Protein 6P1E (pdb70)

B-factor: mean 26.82, std 17.95, range [3.76, 135.45]

Structure (mmCIF, N/CA/C/O backbone):
data_6P1E
#
_entry.id   6P1E
#
_cell.length_a   55.407
_cell.length_b   60.486
_cell.length_c   76.836
_cell.angle_alpha   90.000
_cell.angle_beta   90.000
_cell.angle_gamma   90.000
#
_symmetry.space_group_name_H-M   'P 21 21 21'
#
loop_
_entity.id
_entity.type
_entity.pdbx_description
1 polymer PmoF1
2 non-polymer 'THIOCYANATE ION'
3 non-polymer 'COPPER (II) ION'
4 water water
#
loop_
_atom_site.group_PDB
_atom_site.id
_atom_site.type_symbol
_atom_site.label_atom_id
_atom_site.label_alt_id
_atom_site.label_comp_id
_atom_site.label_asym_id
_atom_site.label_entity_id
_atom_site.label_seq_id
_atom_site.pdbx_PDB_ins_code
_atom_site.Cartn_x
_atom_site.Cartn_y
_atom_site.Cartn_z
_atom_site.occupancy
_atom_site.B_iso_or_equiv
_atom_site.auth_seq_id
_atom_site.auth_comp_id
_atom_site.auth_asym_id
_atom_site.auth_atom_id
_atom_site.pdbx_PDB_model_num
ATOM 1 N N . MET A 1 2 ? 44.939 -5.489 14.580 1.00 19.80 32 MET A N 1
ATOM 2 C CA . MET A 1 2 ? 45.513 -4.313 15.230 1.00 18.03 32 MET A CA 1
ATOM 3 C C . MET A 1 2 ? 47.013 -4.500 15.432 1.00 13.29 32 MET A C 1
ATOM 4 O O . MET A 1 2 ? 47.462 -5.574 15.836 1.00 16.66 32 MET A O 1
ATOM 9 N N . HIS A 1 3 ? 47.779 -3.438 15.204 1.00 9.85 33 HIS A N 1
ATOM 10 C CA . HIS A 1 3 ? 49.224 -3.499 15.365 1.00 8.83 33 HIS A CA 1
ATOM 11 C C . HIS A 1 3 ? 49.615 -3.064 16.767 1.00 8.22 33 HIS A C 1
ATOM 12 O O . HIS A 1 3 ? 49.234 -1.982 17.231 1.00 8.97 33 HIS A O 1
ATOM 19 N N . GLU A 1 4 ? 50.407 -3.904 17.423 1.00 7.92 34 GLU A N 1
ATOM 20 C CA . GLU A 1 4 ? 50.965 -3.586 18.726 1.00 7.53 34 GLU A CA 1
ATOM 21 C C . GLU A 1 4 ? 52.451 -3.876 18.702 1.00 7.69 34 GLU A C 1
ATOM 22 O O . GLU A 1 4 ? 52.881 -4.906 18.172 1.00 9.00 34 GLU A O 1
ATOM 28 N N . TYR A 1 5 ? 53.219 -2.986 19.320 1.00 6.83 35 TYR A N 1
ATOM 29 C CA . TYR A 1 5 ? 54.671 -3.066 19.297 1.00 7.22 35 TYR A CA 1
ATOM 30 C C . TYR A 1 5 ? 55.239 -2.989 20.697 1.00 7.73 35 TYR A C 1
ATOM 31 O O . TYR A 1 5 ? 54.864 -2.114 21.473 1.00 9.98 35 TYR A O 1
ATOM 40 N N . ASP A 1 6 ? 56.127 -3.922 21.018 1.00 9.10 36 ASP A N 1
ATOM 41 C CA . ASP A 1 6 ? 56.824 -3.925 22.294 1.00 9.96 36 ASP A CA 1
ATOM 42 C C . ASP A 1 6 ? 58.277 -3.523 22.111 1.00 10.36 36 ASP A C 1
ATOM 43 O O . ASP A 1 6 ? 58.971 -4.061 21.249 1.00 12.23 36 ASP A O 1
ATOM 48 N N . VAL A 1 7 ? 58.744 -2.602 22.944 1.00 11.65 37 VAL A N 1
ATOM 49 C CA . VAL A 1 7 ? 60.167 -2.299 23.019 1.00 16.05 37 VAL A CA 1
ATOM 50 C C . VAL A 1 7 ? 60.484 -1.977 24.468 1.00 22.64 37 VAL A C 1
ATOM 51 O O . VAL A 1 7 ? 59.832 -1.132 25.081 1.00 14.21 37 VAL A O 1
ATOM 55 N N . GLY A 1 8 ? 61.463 -2.681 25.026 1.00 28.48 38 GLY A N 1
ATOM 56 C CA . GLY A 1 8 ? 61.700 -2.625 26.453 1.00 44.12 38 GLY A CA 1
ATOM 57 C C . GLY A 1 8 ? 60.403 -2.968 27.157 1.00 17.45 38 GLY A C 1
ATOM 58 O O . GLY A 1 8 ? 59.760 -3.969 26.828 1.00 18.83 38 GLY A O 1
ATOM 59 N N . LYS A 1 9 ? 60.012 -2.129 28.110 1.00 15.49 39 LYS A N 1
ATOM 60 C CA . LYS A 1 9 ? 58.755 -2.309 28.824 1.00 18.71 39 LYS A CA 1
ATOM 61 C C . LYS A 1 9 ? 57.678 -1.371 28.280 1.00 13.81 39 LYS A C 1
ATOM 62 O O . LYS A 1 9 ? 56.634 -1.191 28.905 1.00 14.29 39 LYS A O 1
ATOM 68 N N . LEU A 1 10 ? 57.929 -0.789 27.109 1.00 12.03 40 LEU A N 1
ATOM 69 C CA . LEU A 1 10 ? 56.934 0.053 26.455 1.00 10.38 40 LEU A CA 1
ATOM 70 C C . LEU A 1 10 ? 56.093 -0.747 25.478 1.00 9.40 40 LEU A C 1
ATOM 71 O O . LEU A 1 10 ? 56.573 -1.700 24.863 1.00 9.60 40 LEU A O 1
ATOM 76 N N . LYS A 1 11 ? 54.836 -0.343 25.334 1.00 9.06 41 LYS A N 1
ATOM 77 C CA . LYS A 1 11 ? 53.962 -0.909 24.319 1.00 7.98 41 LYS A CA 1
ATOM 78 C C . LYS A 1 11 ? 53.312 0.224 23.529 1.00 8.25 41 LYS A C 1
ATOM 79 O O . LYS A 1 11 ? 52.729 1.134 24.108 1.00 9.31 41 LYS A O 1
ATOM 85 N N . VAL A 1 12 ? 53.453 0.170 22.209 1.00 5.65 42 VAL A N 1
ATOM 86 C CA . VAL A 1 12 ? 52.814 1.114 21.301 1.00 4.70 42 VAL A CA 1
ATOM 87 C C . VAL A 1 12 ? 51.666 0.420 20.598 1.00 6.13 42 VAL A C 1
ATOM 88 O O . VAL A 1 12 ? 51.856 -0.594 19.931 1.00 6.05 42 VAL A O 1
ATOM 92 N N . GLU A 1 13 ? 50.465 0.937 20.813 1.00 5.87 43 GLU A N 1
ATOM 93 C CA . GLU A 1 13 ? 49.257 0.305 20.321 1.00 6.33 43 GLU A CA 1
ATOM 94 C C . GLU A 1 13 ? 48.521 1.157 19.298 1.00 4.85 43 GLU A C 1
ATOM 95 O O . GLU A 1 13 ? 48.366 2.361 19.474 1.00 4.63 43 GLU A O 1
ATOM 101 N N . HIS A 1 14 ? 48.093 0.503 18.223 1.00 5.04 44 HIS A N 1
ATOM 102 C CA . HIS A 1 14 ? 47.270 1.113 17.187 1.00 5.04 44 HIS A CA 1
ATOM 103 C C . HIS A 1 14 ? 47.737 2.501 16.757 1.00 4.98 44 HIS A C 1
ATOM 104 O O . HIS A 1 14 ? 46.963 3.461 16.790 1.00 6.38 44 HIS A O 1
ATOM 111 N N . PRO A 1 15 ? 49.007 2.615 16.351 1.00 4.50 45 PRO A N 1
ATOM 112 C CA . PRO A 1 15 ? 49.455 3.885 15.774 1.00 3.76 45 PRO A CA 1
ATOM 113 C C . PRO A 1 15 ? 48.651 4.215 14.527 1.00 6.06 45 PRO A C 1
ATOM 114 O O . PRO A 1 15 ? 48.384 3.332 13.709 1.00 7.30 45 PRO A O 1
ATOM 118 N N . TRP A 1 16 ? 48.248 5.471 14.400 1.00 5.68 46 TRP A N 1
ATOM 119 C CA . TRP A 1 16 ? 47.449 5.883 13.262 1.00 6.27 46 TRP A CA 1
ATOM 120 C C . TRP A 1 16 ? 47.641 7.354 12.967 1.00 6.32 46 TRP A C 1
ATOM 121 O O . TRP A 1 16 ? 48.207 8.094 13.765 1.00 7.81 46 TRP A O 1
ATOM 132 N N . LEU A 1 17 ? 47.177 7.771 11.798 1.00 7.46 47 LEU A N 1
ATOM 133 C CA . LEU A 1 17 ? 47.246 9.175 11.439 1.00 8.85 47 LEU A CA 1
ATOM 134 C C . LEU A 1 17 ? 46.025 9.601 10.659 1.00 10.25 47 LEU A C 1
ATOM 135 O O . LEU A 1 17 ? 45.381 8.794 9.992 1.00 10.79 47 LEU A O 1
ATOM 140 N N . ARG A 1 18 ? 45.720 10.887 10.748 1.00 13.84 48 ARG A N 1
ATOM 141 C CA . ARG A 1 18 ? 44.664 11.468 9.950 1.00 14.24 48 ARG A CA 1
ATOM 142 C C . ARG A 1 18 ? 45.330 12.066 8.731 1.00 15.31 48 ARG A C 1
ATOM 143 O O . ARG A 1 18 ? 46.181 12.950 8.853 1.00 16.55 48 ARG A O 1
ATOM 151 N N . ALA A 1 19 ? 44.952 11.564 7.559 1.00 39.11 49 ALA A N 1
ATOM 152 C CA . ALA A 1 19 ? 45.605 11.942 6.316 1.00 41.41 49 ALA A CA 1
ATOM 153 C C . ALA A 1 19 ? 45.478 13.439 6.077 1.00 43.59 49 ALA A C 1
ATOM 154 O O . ALA A 1 19 ? 44.559 14.077 6.595 1.00 44.17 49 ALA A O 1
ATOM 156 N N . PRO A 1 20 ? 46.409 14.008 5.295 1.00 45.29 50 PRO A N 1
ATOM 157 C CA . PRO A 1 20 ? 46.340 15.444 5.017 1.00 47.80 50 PRO A CA 1
ATOM 158 C 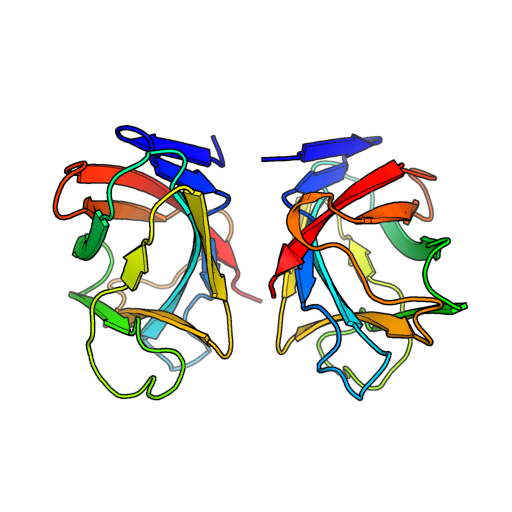C . PRO A 1 20 ? 45.027 15.858 4.379 1.00 57.43 50 PRO A C 1
ATOM 159 O O . PRO A 1 20 ? 44.539 15.186 3.470 1.00 51.43 50 PRO A O 1
ATOM 163 N N . ALA A 1 21 ? 44.460 16.959 4.855 1.00 56.70 51 ALA A N 1
ATOM 164 C CA . ALA A 1 21 ? 43.297 17.533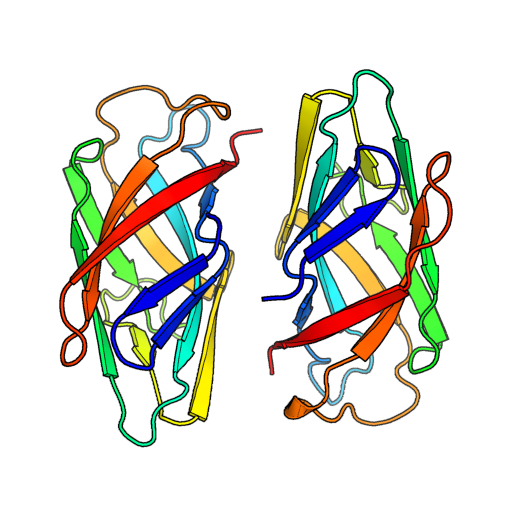 4.209 1.00 56.85 51 ALA A CA 1
ATOM 165 C C . ALA A 1 21 ? 43.763 18.145 2.899 1.00 58.48 51 ALA A C 1
ATOM 166 O O . ALA A 1 21 ? 43.913 19.363 2.795 1.00 81.12 51 ALA A O 1
ATOM 168 N N . ASP A 1 22 ? 43.997 17.291 1.905 1.00 71.24 52 ASP A N 1
ATOM 169 C CA . ASP A 1 22 ? 44.496 17.741 0.613 1.00 78.09 52 ASP A CA 1
ATOM 170 C C . ASP A 1 22 ? 43.444 18.696 0.068 1.00 65.81 52 ASP A C 1
ATOM 171 O O . ASP A 1 22 ? 42.266 18.337 0.040 1.00 67.72 52 ASP A O 1
ATOM 176 N N . GLY A 1 23 ? 43.818 19.901 -0.368 1.00 68.58 53 GLY A N 1
ATOM 177 C CA . GLY A 1 23 ? 45.171 20.309 -0.731 1.00 68.33 53 GLY A CA 1
ATOM 178 C C . GLY A 1 23 ? 46.308 20.523 0.263 1.00 82.59 53 GLY A C 1
ATOM 179 O O . GLY A 1 23 ? 47.416 20.825 -0.178 1.00 88.94 53 GLY A O 1
ATOM 180 N N . GLU A 1 24 ? 46.089 20.381 1.569 1.00 63.01 54 GLU A N 1
ATOM 181 C CA . GLU A 1 24 ? 47.199 20.558 2.514 1.00 63.95 54 GLU A CA 1
ATOM 182 C C . GLU A 1 24 ? 48.095 19.324 2.544 1.00 57.86 54 GLU A C 1
ATOM 183 O O . GLU A 1 24 ? 47.658 18.225 2.217 1.00 56.53 54 GLU A O 1
ATOM 189 N N . LYS A 1 25 ? 49.346 19.518 2.958 1.00 57.33 55 LYS A N 1
ATOM 190 C CA . LYS A 1 25 ? 50.351 18.460 2.911 1.00 55.47 55 LYS A CA 1
ATOM 191 C C . LYS A 1 25 ? 50.811 18.000 4.289 1.00 52.91 55 LYS A C 1
ATOM 192 O O . LYS A 1 25 ? 51.799 17.275 4.401 1.00 52.08 55 LYS A O 1
ATOM 198 N N . ASN A 1 26 ? 50.102 18.423 5.329 1.00 52.24 56 ASN A N 1
ATOM 199 C CA . ASN A 1 26 ? 50.455 18.047 6.691 1.00 50.27 56 ASN A CA 1
ATOM 200 C C . ASN A 1 26 ? 49.483 17.012 7.234 1.00 47.41 56 ASN A C 1
ATOM 201 O O . ASN A 1 26 ? 48.285 17.070 6.965 1.00 47.62 56 ASN A O 1
ATOM 206 N N . ALA A 1 27 ? 50.009 16.065 8.002 1.00 15.61 57 ALA A N 1
ATOM 207 C CA . ALA A 1 27 ? 49.183 15.063 8.661 1.00 17.70 57 ALA A CA 1
ATOM 208 C C . ALA A 1 27 ? 49.442 15.087 10.162 1.00 14.12 57 ALA A C 1
ATOM 209 O O . ALA A 1 27 ? 50.406 15.700 10.627 1.00 16.41 57 ALA A O 1
ATOM 211 N N . SER A 1 28 ? 48.568 14.425 10.912 1.00 11.28 58 SER A N 1
ATOM 212 C CA . SER A 1 28 ? 48.701 14.325 12.359 1.00 9.76 58 SER A CA 1
ATOM 213 C C . SER A 1 28 ? 48.773 12.862 12.746 1.00 9.92 58 SER A C 1
ATOM 214 O O . SER A 1 28 ? 47.951 12.067 12.307 1.00 10.41 58 SER A O 1
ATOM 217 N N . PHE A 1 29 ? 49.763 12.528 13.570 1.00 7.89 59 PHE A N 1
ATOM 218 C CA . PHE A 1 29 ? 50.010 11.154 13.987 1.00 7.20 59 PHE A CA 1
ATOM 219 C C . PHE A 1 29 ? 49.607 10.954 15.443 1.00 6.41 59 PHE A C 1
ATOM 220 O O . PHE A 1 29 ? 49.869 11.799 16.307 1.00 7.30 59 PHE A O 1
ATOM 228 N N . TYR A 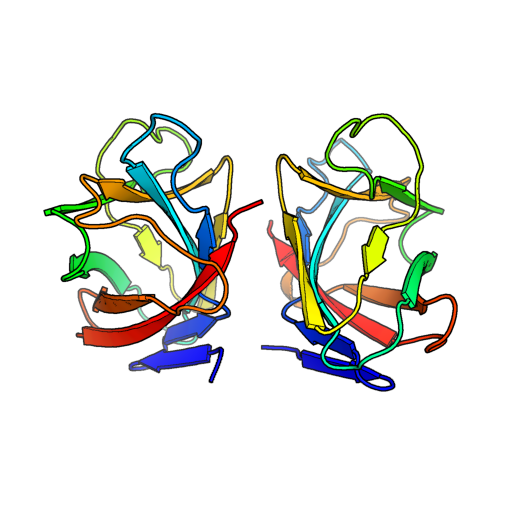1 30 ? 48.975 9.810 15.687 1.00 6.28 60 TYR A N 1
ATOM 229 C CA . TYR A 1 30 ? 48.348 9.474 16.956 1.00 5.91 60 TYR A CA 1
ATOM 230 C C . TYR A 1 30 ? 48.700 8.042 17.342 1.00 6.60 60 TYR A C 1
ATOM 231 O O . TYR A 1 30 ? 49.046 7.231 16.485 1.00 5.90 60 TYR A O 1
ATOM 240 N N . ALA A 1 31 ? 48.621 7.736 18.633 1.00 5.21 61 ALA A N 1
ATOM 241 C CA . ALA A 1 31 ? 48.950 6.404 19.130 1.00 5.09 61 ALA A CA 1
ATOM 242 C C . ALA A 1 31 ? 48.594 6.296 20.602 1.00 5.10 61 ALA A C 1
ATOM 243 O O . ALA A 1 31 ? 48.297 7.296 21.251 1.00 7.42 61 ALA A O 1
ATOM 245 N N . PHE A 1 32 ? 48.595 5.071 21.108 1.00 5.17 62 PHE A N 1
ATOM 246 C CA . PHE A 1 32 ? 48.466 4.818 22.531 1.00 5.89 62 PHE A CA 1
ATOM 247 C C . PHE A 1 32 ? 49.766 4.196 23.009 1.00 8.23 62 PHE A C 1
ATOM 248 O O . PHE A 1 32 ? 50.182 3.155 22.497 1.00 7.43 62 PHE A O 1
ATOM 256 N N . ILE A 1 33 ? 50.423 4.851 23.961 1.00 6.14 63 ILE A N 1
ATOM 257 C CA . ILE A 1 33 ? 51.717 4.388 24.441 1.00 8.01 63 ILE A CA 1
ATOM 258 C C . ILE A 1 33 ? 51.655 4.033 25.919 1.00 9.33 63 ILE A C 1
ATOM 259 O O . ILE A 1 33 ? 51.325 4.868 26.763 1.00 10.16 63 ILE A O 1
ATOM 264 N N . HIS A 1 34 ? 51.951 2.776 26.213 1.00 6.55 64 HIS A N 1
ATOM 265 C CA . HIS A 1 34 ? 51.954 2.276 27.572 1.00 7.52 64 HIS A CA 1
ATOM 266 C C . HIS A 1 34 ? 53.377 2.074 28.063 1.00 9.84 64 HIS A C 1
ATOM 267 O O . HIS A 1 34 ? 54.160 1.389 27.415 1.00 12.13 64 HIS A O 1
ATOM 274 N N . ASN A 1 35 ? 53.714 2.684 29.195 1.00 7.69 65 ASN A N 1
ATOM 275 C CA . ASN A 1 35 ? 54.968 2.374 29.872 1.00 8.18 65 ASN A CA 1
ATOM 276 C C . ASN A 1 35 ? 54.669 1.467 31.056 1.00 9.32 65 ASN A C 1
ATOM 277 O O . ASN A 1 35 ? 54.228 1.924 32.110 1.00 9.87 65 ASN A O 1
ATOM 282 N N . ASN A 1 36 ? 54.906 0.175 30.864 1.00 9.90 66 ASN A N 1
ATOM 283 C CA . ASN A 1 36 ? 54.613 -0.830 31.877 1.00 12.36 66 ASN A CA 1
ATOM 284 C C . ASN A 1 36 ? 55.824 -1.156 32.754 1.00 13.28 66 ASN A C 1
ATOM 285 O O . ASN A 1 36 ? 55.794 -2.106 33.536 1.00 19.49 66 ASN A O 1
ATOM 290 N N . GLY A 1 37 ? 56.885 -0.362 32.613 1.00 12.28 67 GLY A N 1
ATOM 291 C CA . GLY A 1 37 ? 58.098 -0.529 33.398 1.00 13.68 67 GLY A CA 1
ATOM 292 C C . GLY A 1 37 ? 58.173 0.450 34.558 1.00 14.28 67 GLY A C 1
ATOM 293 O O . GLY A 1 37 ? 57.318 1.327 34.698 1.00 14.86 67 GLY A O 1
ATOM 294 N N . ASP A 1 38 ? 59.204 0.308 35.387 1.00 15.86 68 ASP A N 1
ATOM 295 C CA . ASP A 1 38 ? 59.375 1.166 36.559 1.00 16.89 68 ASP A CA 1
ATOM 296 C C . ASP A 1 38 ? 60.366 2.305 36.308 1.00 16.85 68 ASP A C 1
ATOM 297 O O . ASP A 1 38 ? 60.748 3.015 37.238 1.00 19.07 68 ASP A O 1
ATOM 302 N N . THR A 1 39 ? 60.764 2.487 35.051 1.00 15.70 69 THR A N 1
ATOM 303 C CA . THR A 1 39 ? 61.653 3.583 34.674 1.00 15.73 69 THR A CA 1
ATOM 304 C C . THR A 1 39 ? 60.992 4.462 33.620 1.00 13.88 69 THR A C 1
ATOM 305 O O . THR A 1 39 ? 60.251 3.961 32.777 1.00 12.62 69 THR A O 1
ATOM 309 N N . PRO A 1 40 ? 61.257 5.778 33.662 1.00 13.96 70 PRO A N 1
ATOM 310 C CA . PRO A 1 40 ? 60.651 6.671 32.669 1.00 12.46 70 PRO A CA 1
ATOM 311 C C . PRO A 1 40 ? 61.312 6.565 31.302 1.00 11.89 70 PRO A C 1
ATOM 312 O O . PRO A 1 40 ? 62.446 6.099 31.193 1.00 13.41 70 PRO A O 1
ATOM 316 N N . ASP A 1 41 ? 60.598 6.999 30.273 1.00 10.97 71 ASP A N 1
ATOM 317 C CA . ASP A 1 41 ? 61.168 7.127 28.938 1.00 13.29 71 ASP A CA 1
ATOM 318 C C . ASP A 1 41 ? 60.531 8.344 28.280 1.00 10.72 71 ASP A C 1
ATOM 319 O O . ASP A 1 41 ? 59.694 9.017 28.889 1.00 9.03 71 ASP A O 1
ATOM 324 N N . LYS A 1 42 ? 60.937 8.631 27.049 1.00 10.80 72 LYS A N 1
ATOM 325 C CA . LYS A 1 42 ? 60.390 9.757 26.295 1.00 9.57 72 LYS A CA 1
ATOM 326 C C . LYS A 1 42 ? 60.363 9.425 24.817 1.00 9.23 72 LYS A C 1
ATOM 327 O O . LYS A 1 42 ? 61.314 8.847 24.306 1.00 10.09 72 LYS A O 1
ATOM 333 N N . LEU A 1 43 ? 59.295 9.811 24.127 1.00 7.00 73 LEU A N 1
ATOM 334 C CA . LEU A 1 43 ? 59.312 9.823 22.668 1.00 7.05 73 LEU A CA 1
ATOM 335 C C . LEU A 1 43 ? 59.953 11.133 22.235 1.00 7.57 73 LEU A C 1
ATOM 336 O O . LEU A 1 43 ? 59.380 12.200 22.445 1.00 8.71 73 LEU A O 1
ATOM 341 N N . VAL A 1 44 ? 61.139 11.053 21.636 1.00 8.56 74 VAL A N 1
ATOM 342 C CA . VAL A 1 44 ? 61.922 12.253 21.338 1.00 9.66 74 VAL A CA 1
ATOM 343 C C . VAL A 1 44 ? 61.970 12.603 19.854 1.00 11.32 74 VAL A C 1
ATOM 344 O O . VAL A 1 44 ? 62.202 13.761 19.497 1.00 11.44 74 VAL A O 1
ATOM 348 N N . ALA A 1 45 ? 61.754 11.618 18.988 1.00 9.67 75 ALA A N 1
ATOM 349 C CA . ALA A 1 45 ? 61.782 11.866 17.556 1.00 10.23 75 ALA A CA 1
ATOM 350 C C . ALA A 1 45 ? 60.955 10.844 16.795 1.00 9.54 75 ALA A C 1
ATOM 351 O O . ALA A 1 45 ? 60.698 9.735 17.276 1.00 9.42 75 ALA A O 1
ATOM 353 N N . VAL A 1 46 ? 60.529 11.251 15.607 1.00 9.89 76 VAL A N 1
ATOM 354 C CA . VAL A 1 46 ? 59.821 10.383 14.685 1.00 9.65 76 VAL A CA 1
ATOM 355 C C . VAL A 1 46 ? 60.427 10.588 13.303 1.00 11.82 76 VAL A C 1
ATOM 356 O O . VAL A 1 46 ? 60.633 11.721 12.865 1.00 11.87 76 VAL A O 1
ATOM 360 N N . LYS A 1 47 ? 60.746 9.485 12.637 1.00 11.93 77 LYS A N 1
ATOM 361 C CA . LYS A 1 47 ? 61.292 9.526 11.287 1.00 13.67 77 LYS A CA 1
ATOM 362 C C . LYS A 1 47 ? 60.295 8.896 10.326 1.00 13.71 77 LYS A C 1
ATOM 363 O O . LYS A 1 47 ? 59.723 7.843 10.605 1.00 17.12 77 LYS A O 1
ATOM 369 N N . VAL A 1 48 ? 60.075 9.569 9.204 1.00 14.71 78 VAL A N 1
ATOM 370 C CA . VAL A 1 48 ? 59.109 9.130 8.210 1.00 15.70 78 VAL A CA 1
ATOM 371 C C . VAL A 1 48 ? 59.644 9.503 6.839 1.00 18.31 78 VAL A C 1
ATOM 372 O O . VAL A 1 48 ? 59.947 10.666 6.582 1.00 18.90 78 VAL A O 1
ATOM 376 N N . GLU A 1 49 ? 59.759 8.521 5.955 1.00 18.70 79 GLU A N 1
ATOM 377 C CA . GLU A 1 49 ? 60.365 8.766 4.652 1.00 21.17 79 GLU A CA 1
ATOM 378 C C . GLU A 1 49 ? 59.429 9.522 3.711 1.00 21.80 79 GLU A C 1
ATOM 379 O O . GLU A 1 49 ? 59.897 10.291 2.874 1.00 23.50 79 GLU A O 1
ATOM 385 N N . LYS A 1 50 ? 58.120 9.323 3.843 1.00 20.51 80 LYS A N 1
ATOM 386 C CA . LYS A 1 50 ? 57.171 9.941 2.913 1.00 21.37 80 LYS A CA 1
ATOM 387 C C . LYS A 1 50 ? 56.826 11.387 3.274 1.00 20.60 80 LYS A C 1
ATOM 388 O O . LYS A 1 50 ? 56.107 12.053 2.528 1.00 21.53 80 LYS A O 1
ATOM 394 N N . PHE A 1 51 ? 57.331 11.867 4.408 1.00 19.17 81 PHE A N 1
ATOM 395 C CA . PHE A 1 51 ? 57.148 13.264 4.801 1.00 20.39 81 PHE A CA 1
ATOM 396 C C . PHE A 1 51 ? 58.499 13.949 4.962 1.00 19.61 81 PHE A C 1
ATOM 397 O O . PHE A 1 51 ? 59.513 13.292 5.191 1.00 23.87 81 PHE A O 1
ATOM 405 N N . GLY A 1 52 ? 58.504 15.273 4.841 1.00 20.29 82 GLY A N 1
ATOM 406 C CA . GLY A 1 52 ? 59.725 16.046 4.980 1.00 21.41 82 GLY A CA 1
ATOM 407 C C . GLY A 1 52 ? 60.288 15.993 6.387 1.00 21.83 82 GLY A C 1
ATOM 408 O O . GLY A 1 52 ? 61.492 15.817 6.579 1.00 23.87 82 GLY A O 1
ATOM 409 N N . SER A 1 53 ? 59.416 16.147 7.377 1.00 18.01 83 SER A N 1
ATOM 410 C CA . SER A 1 53 ? 59.837 16.094 8.772 1.00 18.14 83 SER A CA 1
ATOM 411 C C . SER A 1 53 ? 58.675 15.761 9.696 1.00 18.43 83 SER A C 1
ATOM 412 O O . SER A 1 53 ? 57.514 15.776 9.287 1.00 14.98 83 SER A O 1
ATOM 415 N N . ALA A 1 54 ? 59.010 15.446 10.944 1.00 14.98 84 ALA A N 1
ATOM 416 C CA . ALA A 1 54 ? 58.019 15.176 11.976 1.00 12.62 84 ALA A CA 1
ATOM 417 C C . ALA A 1 54 ? 58.347 16.001 13.213 1.00 11.50 84 ALA A C 1
ATOM 418 O O . ALA A 1 54 ? 59.503 16.067 13.637 1.00 14.33 84 ALA A O 1
ATOM 420 N N . VAL A 1 55 ? 57.328 16.663 13.753 1.00 12.91 85 VAL A N 1
ATOM 421 C CA . VAL A 1 55 ? 57.483 17.527 14.919 1.00 10.93 85 VAL A CA 1
ATOM 422 C C . VAL A 1 55 ? 56.588 17.025 16.046 1.00 10.59 85 VAL A C 1
ATOM 423 O O . VAL A 1 55 ? 55.376 16.903 15.876 1.00 10.18 85 VAL A O 1
ATOM 427 N N . ILE A 1 56 ? 57.188 16.712 17.189 1.00 9.20 86 ILE A N 1
ATOM 428 C CA . ILE A 1 56 ? 56.416 16.213 18.317 1.00 8.18 86 ILE A CA 1
ATOM 429 C C . ILE A 1 56 ? 55.855 17.358 19.159 1.00 8.62 86 ILE A C 1
ATOM 430 O O . ILE A 1 56 ? 56.578 18.263 19.559 1.00 9.58 86 ILE A O 1
ATOM 435 N N . HIS A 1 57 ? 54.564 17.265 19.460 1.00 8.15 87 HIS A N 1
ATOM 436 C CA . HIS A 1 57 ? 53.879 18.211 20.328 1.00 8.74 87 HIS A CA 1
ATOM 437 C C . HIS A 1 57 ? 53.357 17.401 21.500 1.00 9.03 87 HIS A C 1
ATOM 438 O O . HIS A 1 57 ? 52.172 17.057 21.560 1.00 9.53 87 HIS A O 1
ATOM 445 N N . GLY A 1 58 ? 54.250 17.112 22.441 1.00 9.49 88 GLY A N 1
ATOM 446 C CA . GLY A 1 58 ? 53.984 16.112 23.460 1.00 10.19 88 GLY A CA 1
ATOM 447 C C . GLY A 1 58 ? 53.543 16.676 24.792 1.00 12.32 88 GLY A C 1
ATOM 448 O O . GLY A 1 58 ? 53.295 15.918 25.734 1.00 12.90 88 GLY A O 1
ATOM 449 N N . ASP A 1 59 ? 53.409 17.997 24.859 1.00 12.73 89 ASP A N 1
ATOM 450 C CA . ASP A 1 59 ? 52.969 18.672 26.077 1.00 14.93 89 ASP A CA 1
ATOM 451 C C . ASP A 1 59 ? 51.493 19.038 25.957 1.00 14.86 89 ASP A C 1
ATOM 452 O O . ASP A 1 59 ? 51.134 19.989 25.265 1.00 13.65 89 ASP A O 1
ATOM 457 N N . ALA A 1 60 ? 50.641 18.269 26.633 1.00 15.04 90 ALA A N 1
ATOM 458 C CA . ALA A 1 60 ? 49.195 18.449 26.539 1.00 17.18 90 ALA A CA 1
ATOM 459 C C . ALA A 1 60 ? 48.755 19.831 27.014 1.00 17.71 90 ALA A C 1
ATOM 460 O O . ALA A 1 60 ? 47.719 20.332 26.586 1.00 21.63 90 ALA A O 1
ATOM 462 N N . LYS A 1 61 ? 49.538 20.438 27.900 1.00 17.51 91 LYS A N 1
ATOM 463 C CA . LYS A 1 61 ? 49.196 21.745 28.455 1.00 19.67 91 LYS A CA 1
ATOM 464 C C . LYS A 1 61 ? 49.465 22.890 27.473 1.00 16.56 91 LYS A C 1
ATOM 465 O O . LYS A 1 61 ? 48.852 23.955 27.570 1.00 18.62 91 LYS A O 1
ATOM 471 N N . ASN A 1 62 ? 50.400 22.681 26.550 1.00 14.45 92 ASN A N 1
ATOM 472 C CA . ASN A 1 62 ? 50.685 23.666 25.506 1.00 13.57 92 ASN A CA 1
ATOM 473 C C . ASN A 1 62 ? 50.972 22.981 24.175 1.00 12.35 92 ASN A C 1
ATOM 474 O O . ASN A 1 62 ? 52.111 22.612 23.892 1.00 11.59 92 ASN A O 1
ATOM 479 N N . LEU A 1 63 ? 49.939 22.815 23.359 1.00 12.28 93 LEU A N 1
ATOM 480 C CA . LEU A 1 63 ? 50.055 22.017 22.146 1.00 11.35 93 LEU A CA 1
ATOM 481 C C . LEU A 1 63 ? 50.852 22.730 21.051 1.00 10.40 93 LEU A C 1
ATOM 482 O O . LEU A 1 63 ? 51.241 22.110 20.054 1.00 9.63 93 LEU A O 1
ATOM 487 N N . ALA A 1 64 ? 51.095 24.026 21.226 1.00 10.57 94 ALA A N 1
ATOM 488 C CA . ALA A 1 64 ? 51.923 24.772 20.286 1.00 9.83 94 ALA A CA 1
ATOM 489 C C . ALA A 1 64 ? 53.403 24.458 20.491 1.00 9.35 94 ALA A C 1
ATOM 490 O O . ALA A 1 64 ? 54.197 24.511 19.553 1.00 8.66 94 ALA A O 1
ATOM 492 N N . LEU A 1 65 ? 53.767 24.093 21.715 1.00 9.86 95 LEU A N 1
ATOM 493 C CA . LEU A 1 65 ? 55.171 23.877 22.039 1.00 9.64 95 LEU A CA 1
ATOM 494 C C . LEU A 1 65 ? 55.678 22.592 21.405 1.00 8.95 95 LEU A C 1
ATOM 495 O O . LEU 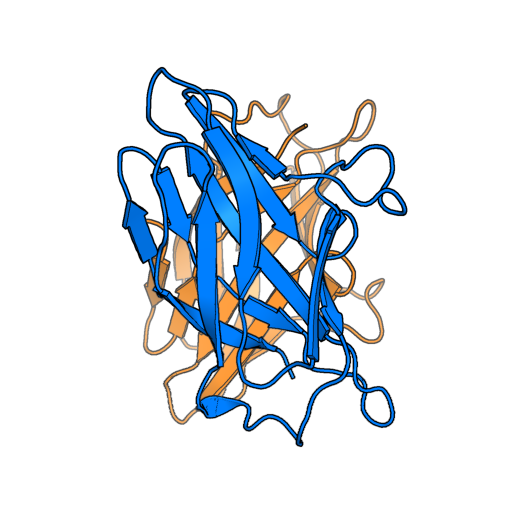A 1 65 ? 55.002 21.569 21.435 1.00 8.99 95 LEU A O 1
ATOM 500 N N . GLU A 1 66 ? 56.869 22.659 20.820 1.00 8.45 96 GLU A N 1
ATOM 501 C CA . GLU A 1 66 ? 57.560 21.458 20.384 1.00 8.09 96 GLU A CA 1
ATOM 502 C C . GLU A 1 66 ? 58.211 20.850 21.617 1.00 8.49 96 GLU A C 1
ATOM 503 O O . GLU A 1 66 ? 59.051 21.477 22.268 1.00 8.90 96 GLU A O 1
ATOM 509 N N . ALA A 1 67 ? 57.813 19.627 21.934 1.00 8.58 97 ALA A N 1
ATOM 510 C CA . ALA A 1 67 ? 58.261 18.966 23.150 1.00 9.20 97 ALA A CA 1
ATOM 511 C C . ALA A 1 67 ? 58.085 17.460 23.033 1.00 9.06 97 ALA A C 1
ATOM 512 O O . ALA A 1 67 ? 57.147 16.994 22.393 1.00 8.78 97 ALA A O 1
ATOM 514 N N . PRO A 1 68 ? 58.990 16.692 23.652 1.00 9.34 98 PRO A N 1
ATOM 515 C CA . PRO A 1 68 ? 58.855 15.232 23.617 1.00 9.32 98 PRO A CA 1
ATOM 516 C C . PRO A 1 68 ? 57.618 14.761 24.372 1.00 9.94 98 PRO A C 1
ATOM 517 O O . PRO A 1 68 ? 57.074 15.517 25.176 1.00 10.57 98 PRO A O 1
ATOM 521 N N . VAL A 1 69 ? 57.172 13.538 24.097 1.00 7.60 99 VAL A N 1
ATOM 522 C CA . VAL A 1 69 ? 56.125 12.914 24.898 1.00 7.21 99 VAL A CA 1
ATOM 523 C C . VAL A 1 69 ? 56.793 12.232 26.081 1.00 7.80 99 VAL A C 1
ATOM 524 O O . VAL A 1 69 ? 57.536 11.268 25.904 1.00 7.67 99 VAL A O 1
ATOM 528 N N . LEU A 1 70 ? 56.532 12.730 27.283 1.00 8.06 100 LEU A N 1
ATOM 529 C CA . LEU A 1 70 ? 57.068 12.110 28.485 1.00 8.48 100 LEU A CA 1
ATOM 530 C C . LEU A 1 70 ? 56.262 10.867 28.809 1.00 8.10 100 LEU A C 1
ATOM 531 O O . LEU A 1 70 ? 55.034 10.877 28.719 1.00 9.12 100 LEU A O 1
ATOM 536 N N . LEU A 1 71 ? 56.964 9.801 29.181 1.00 8.09 101 LEU A N 1
ATOM 537 C CA . LEU A 1 71 ? 56.341 8.512 29.460 1.00 7.96 101 LEU A CA 1
ATOM 538 C C . LEU A 1 71 ? 56.734 8.045 30.857 1.00 8.77 101 LEU A C 1
ATOM 539 O O . LEU A 1 71 ? 57.654 7.246 31.010 1.00 8.88 101 LEU A O 1
ATOM 544 N N . PRO A 1 72 ? 56.043 8.560 31.883 1.00 9.59 102 PRO A N 1
ATOM 545 C CA . PRO A 1 72 ? 56.332 8.153 33.262 1.00 10.64 102 PRO A CA 1
ATOM 546 C C . PRO A 1 72 ? 56.073 6.664 33.484 1.00 10.70 102 PRO A C 1
ATOM 547 O O . PRO A 1 72 ? 55.253 6.073 32.781 1.00 10.22 102 PRO A O 1
ATOM 551 N N . PRO A 1 73 ? 56.762 6.061 34.462 1.00 12.37 103 PRO A N 1
ATOM 552 C CA . PRO A 1 73 ? 56.595 4.626 34.720 1.00 11.80 103 PRO A CA 1
ATOM 553 C C . PRO A 1 73 ? 55.177 4.247 35.147 1.00 12.55 103 PRO A C 1
ATOM 554 O O . PRO A 1 73 ? 54.506 5.017 35.837 1.00 13.44 103 PRO A O 1
ATOM 558 N N . LYS A 1 74 ? 54.744 3.062 34.720 1.00 12.49 104 LYS A N 1
ATOM 559 C CA . LYS A 1 74 ? 53.443 2.498 35.081 1.00 13.53 104 LYS A CA 1
ATOM 560 C C . LYS A 1 74 ? 52.293 3.421 34.707 1.00 15.36 104 LYS A C 1
ATOM 561 O O . LYS A 1 74 ? 51.276 3.483 35.402 1.00 17.32 104 LYS A O 1
ATOM 567 N N . GLN A 1 75 ? 52.449 4.124 33.592 1.00 12.17 105 GLN A N 1
ATOM 568 C CA . GLN A 1 75 ? 51.405 4.998 33.093 1.00 12.14 105 GLN A CA 1
ATOM 569 C C . GLN A 1 75 ? 51.301 4.855 31.592 1.00 11.08 105 GLN A C 1
ATOM 570 O O . GLN A 1 75 ? 52.235 4.399 30.928 1.00 10.60 105 GLN A O 1
ATOM 576 N N . LYS A 1 76 ? 50.158 5.270 31.064 1.00 11.06 106 LYS A N 1
ATOM 577 C CA . LYS A 1 76 ? 49.921 5.277 29.634 1.00 10.08 106 LYS A CA 1
ATOM 578 C C . LYS A 1 76 ? 49.602 6.692 29.182 1.00 10.74 106 LYS A C 1
ATOM 579 O O . LYS A 1 76 ? 49.066 7.497 29.955 1.00 12.03 106 LYS A O 1
ATOM 585 N N . ILE A 1 77 ? 49.950 6.986 27.934 1.00 10.16 107 ILE A N 1
ATOM 586 C CA . ILE A 1 77 ? 49.711 8.290 27.336 1.00 9.49 107 ILE A CA 1
ATOM 587 C C . ILE A 1 77 ? 48.956 8.109 26.031 1.00 9.29 107 ILE A C 1
ATOM 588 O O . ILE A 1 77 ? 49.292 7.240 25.220 1.00 10.80 107 ILE A O 1
ATOM 593 N N . THR A 1 78 ? 47.923 8.921 25.846 1.00 9.15 108 THR A N 1
ATOM 594 C CA . THR A 1 78 ? 47.168 8.938 24.604 1.00 9.24 108 THR A CA 1
ATOM 595 C C . THR A 1 78 ? 47.576 10.117 23.753 1.00 9.25 108 THR A C 1
ATOM 596 O O . THR A 1 78 ? 47.491 11.263 24.195 1.00 15.13 108 THR A O 1
ATOM 600 N N . LEU A 1 79 ? 48.009 9.835 22.531 1.00 7.31 109 LEU A N 1
ATOM 601 C CA . LEU A 1 79 ? 48.126 10.865 21.517 1.00 7.07 109 LEU A CA 1
ATOM 602 C C . LEU A 1 79 ? 46.871 10.751 20.667 1.00 9.50 109 LEU A C 1
ATOM 603 O O . LEU A 1 79 ? 46.636 9.721 20.041 1.00 8.78 109 LEU A O 1
ATOM 608 N N . ALA A 1 80 ? 46.041 11.786 20.697 1.00 8.28 110 ALA A N 1
ATOM 609 C CA . ALA A 1 80 ? 44.755 11.757 20.011 1.00 9.08 110 ALA A CA 1
ATOM 610 C C . ALA A 1 80 ? 44.374 13.161 19.570 1.00 9.55 110 ALA A C 1
ATOM 611 O O . ALA A 1 80 ? 44.924 14.134 20.082 1.00 11.16 110 ALA A O 1
ATOM 613 N N . PRO A 1 81 ? 43.446 13.270 18.604 1.00 10.74 111 PRO A N 1
ATOM 614 C CA . PRO A 1 81 ? 42.990 14.586 18.147 1.00 10.85 111 PRO A CA 1
ATOM 615 C C . PRO A 1 81 ? 42.581 15.483 19.310 1.00 13.19 111 PRO A C 1
ATOM 616 O O . PRO A 1 81 ? 41.861 15.035 20.199 1.00 13.54 111 PRO A O 1
ATOM 620 N N . GLY A 1 82 ? 43.059 16.722 19.309 1.00 14.05 112 GLY A N 1
ATOM 621 C CA . GLY A 1 82 ? 42.729 17.672 20.358 1.00 19.07 112 GLY A CA 1
ATOM 622 C C . GLY A 1 82 ? 43.738 17.690 21.488 1.00 19.60 112 GLY A C 1
ATOM 623 O O . GLY A 1 82 ? 43.712 18.590 22.329 1.00 20.52 112 GLY A O 1
ATOM 624 N N . GLY A 1 83 ? 44.625 16.697 21.509 1.00 14.32 113 GLY A N 1
ATOM 625 C CA . GLY A 1 83 ? 45.637 16.583 22.544 1.00 12.40 113 GLY A CA 1
ATOM 626 C C . GLY A 1 83 ? 47.027 16.449 21.960 1.00 9.71 113 GLY A C 1
ATOM 627 O O . GLY A 1 83 ? 47.269 16.854 20.823 1.00 10.01 113 GLY A O 1
ATOM 628 N N . ALA A 1 84 ? 47.939 15.882 22.744 1.00 9.34 114 ALA A N 1
ATOM 629 C CA . ALA A 1 84 ? 49.306 15.649 22.294 1.00 9.63 114 ALA A CA 1
ATOM 630 C C . ALA A 1 84 ? 49.305 14.808 21.022 1.00 9.61 114 ALA A C 1
ATOM 631 O O . ALA A 1 84 ? 48.455 13.932 20.840 1.00 9.29 114 ALA A O 1
ATOM 633 N N . TYR A 1 85 ? 50.247 15.094 20.131 1.00 7.67 115 TYR A N 1
ATOM 634 C CA . TYR A 1 85 ? 50.300 14.439 18.833 1.00 7.15 115 TYR A CA 1
ATOM 635 C C . TYR A 1 85 ? 51.634 14.731 18.158 1.00 7.90 115 TYR A C 1
ATOM 636 O O . TYR A 1 85 ? 52.426 15.521 18.663 1.00 8.40 115 TYR A O 1
ATOM 645 N N . VAL A 1 86 ? 51.880 14.068 17.034 1.00 7.24 116 VAL A N 1
ATOM 646 C CA . VAL A 1 86 ? 53.046 14.348 16.204 1.00 8.57 116 VAL A CA 1
ATOM 647 C C . VAL A 1 86 ? 52.590 14.930 14.870 1.00 9.40 116 VAL A C 1
ATOM 648 O O . VAL A 1 86 ? 51.766 14.340 14.180 1.00 8.41 116 VAL A O 1
ATOM 652 N N . ALA A 1 87 ? 53.118 16.098 14.522 1.00 8.83 117 ALA A N 1
ATOM 653 C CA . ALA A 1 87 ? 52.823 16.711 13.236 1.00 9.67 117 ALA A CA 1
ATOM 654 C C . ALA A 1 87 ? 53.740 16.142 12.166 1.00 10.43 117 ALA A C 1
ATOM 655 O O . ALA A 1 87 ? 54.955 16.130 12.331 1.00 12.03 117 ALA A O 1
ATOM 657 N N . LEU A 1 88 ? 53.148 15.672 11.071 1.00 11.31 118 LEU A N 1
ATOM 658 C CA . LEU A 1 88 ? 53.905 15.173 9.927 1.00 12.64 118 LEU A CA 1
ATOM 659 C C . LEU A 1 88 ? 53.837 16.223 8.831 1.00 13.70 118 LEU A C 1
ATOM 660 O O . LEU A 1 88 ? 52.765 16.487 8.293 1.00 17.04 118 LEU A O 1
ATOM 665 N N . LEU A 1 89 ? 54.977 16.840 8.532 1.00 14.71 119 LEU A N 1
ATOM 666 C CA . LEU A 1 89 ? 55.024 17.984 7.625 1.00 16.02 119 LEU A CA 1
ATOM 667 C C . LEU A 1 89 ? 55.563 17.666 6.231 1.00 17.92 119 LEU A C 1
ATOM 668 O O . LEU A 1 89 ? 56.462 16.843 6.069 1.00 18.61 119 LEU A O 1
ATOM 673 N N . ASP A 1 90 ? 55.014 18.360 5.238 1.00 34.91 120 ASP A N 1
ATOM 674 C CA . ASP A 1 90 ? 55.517 18.315 3.868 1.00 36.46 120 ASP A CA 1
ATOM 675 C C . ASP A 1 90 ? 55.509 16.911 3.269 1.00 35.93 120 ASP A C 1
ATOM 676 O O . ASP A 1 90 ? 56.562 16.361 2.942 1.00 35.76 120 ASP A O 1
ATOM 681 N N . ALA A 1 91 ? 54.318 16.329 3.156 1.00 35.80 121 ALA A N 1
ATOM 682 C CA . ALA A 1 91 ? 54.131 15.089 2.409 1.00 35.88 121 ALA A CA 1
ATOM 683 C C . ALA A 1 91 ? 54.811 15.191 1.051 1.00 38.00 121 ALA A C 1
ATOM 684 O O . ALA A 1 91 ? 54.654 16.190 0.349 1.00 40.08 121 ALA A O 1
ATOM 686 N N . LYS A 1 92 ? 55.559 14.159 0.677 1.00 37.72 122 LYS A N 1
ATOM 687 C CA . LYS A 1 92 ? 56.260 14.178 -0.597 1.00 39.92 122 LYS A CA 1
ATOM 688 C C . LYS A 1 92 ? 55.332 13.799 -1.741 1.00 42.02 122 LYS A C 1
ATOM 689 O O . LYS A 1 92 ? 55.483 14.298 -2.856 1.00 44.63 122 LYS A O 1
ATOM 695 N N . LYS A 1 93 ? 54.343 12.958 -1.450 1.00 44.02 123 LYS A N 1
ATOM 696 C CA . LYS A 1 93 ? 53.388 12.522 -2.463 1.00 43.98 123 LYS A CA 1
ATOM 697 C C . LYS A 1 93 ? 52.070 12.151 -1.789 1.00 41.96 123 LYS A C 1
ATOM 698 O O . LYS A 1 93 ? 52.005 12.032 -0.564 1.00 39.42 123 LYS A O 1
ATOM 704 N N . HIS A 1 94 ? 51.023 11.974 -2.587 1.00 59.54 124 HIS A N 1
ATOM 705 C CA . HIS A 1 94 ? 49.721 11.579 -2.060 1.00 46.11 124 HIS A CA 1
ATOM 706 C C . HIS A 1 94 ? 49.813 10.206 -1.402 1.00 41.15 124 HIS A C 1
ATOM 707 O O . HIS A 1 94 ? 50.386 9.271 -1.962 1.00 59.07 124 HIS A O 1
ATOM 714 N N . LEU A 1 95 ? 49.244 10.099 -0.206 1.00 38.62 125 LEU A N 1
ATOM 715 C CA . LEU A 1 95 ? 49.267 8.864 0.567 1.00 55.99 125 LEU A CA 1
ATOM 716 C C . LEU A 1 95 ? 48.274 7.856 0.007 1.00 44.95 125 LEU A C 1
ATOM 717 O O . LEU A 1 95 ? 47.177 8.223 -0.416 1.00 54.31 125 LEU A O 1
ATOM 722 N N . GLU A 1 96 ? 48.665 6.584 0.014 1.00 61.28 126 GLU A N 1
ATOM 723 C CA . GLU A 1 96 ? 47.752 5.516 -0.359 1.00 50.08 126 GLU A CA 1
ATOM 724 C C . GLU A 1 96 ? 47.181 4.975 0.943 1.00 45.07 126 GLU A C 1
ATOM 725 O O . GLU A 1 96 ? 47.907 4.444 1.785 1.00 62.84 126 GLU A O 1
ATOM 731 N N . VAL A 1 97 ? 45.869 5.108 1.090 1.00 44.03 127 VAL A N 1
ATOM 732 C CA . VAL A 1 97 ? 45.207 4.874 2.370 1.00 42.92 127 VAL A CA 1
ATOM 733 C C . VAL A 1 97 ? 45.275 3.447 2.913 1.00 42.57 127 VAL A C 1
ATOM 734 O O . VAL A 1 97 ? 45.646 3.238 4.068 1.00 64.58 127 VAL A O 1
ATOM 738 N N . GLY A 1 98 ? 44.926 2.471 2.084 1.00 32.75 128 GLY A N 1
ATOM 739 C CA . GLY A 1 98 ? 44.841 1.095 2.541 1.00 31.55 128 GLY A CA 1
ATOM 740 C C . GLY A 1 98 ? 46.159 0.467 2.951 1.00 30.10 128 GLY A C 1
ATOM 741 O O . GLY A 1 98 ? 46.189 -0.483 3.733 1.00 57.85 128 GLY A O 1
ATOM 742 N N . TRP A 1 99 ? 47.252 1.012 2.434 1.00 30.75 129 TRP A N 1
ATOM 743 C CA . TRP A 1 99 ? 48.582 0.455 2.666 1.00 29.89 129 TRP A CA 1
ATOM 744 C C . TRP A 1 99 ? 49.272 0.822 3.970 1.00 27.57 129 TRP A C 1
ATOM 745 O O . TRP A 1 99 ? 50.212 0.143 4.381 1.00 26.99 129 TRP A O 1
ATOM 756 N N . GLY A 1 100 ? 48.825 1.886 4.620 1.00 26.78 130 GLY A N 1
ATOM 757 C CA . GLY A 1 100 ? 49.432 2.280 5.875 1.00 24.91 130 GLY A CA 1
ATOM 758 C C . GLY A 1 100 ? 50.668 3.109 5.588 1.00 25.36 130 GLY A C 1
ATOM 759 O O . GLY A 1 100 ? 51.032 3.318 4.428 1.00 27.06 130 GLY A O 1
ATOM 760 N N . LEU A 1 101 ? 51.309 3.584 6.650 1.00 12.26 131 LEU A N 1
ATOM 761 C CA . LEU A 1 101 ? 52.500 4.419 6.542 1.00 11.98 131 LEU A CA 1
ATOM 762 C C . LEU A 1 101 ? 53.609 3.915 7.449 1.00 11.79 131 LEU A C 1
ATOM 763 O O . LEU A 1 101 ? 53.430 3.836 8.664 1.00 14.47 131 LEU A O 1
ATOM 768 N N . GLU A 1 102 ? 54.749 3.563 6.864 1.00 13.22 132 GLU A N 1
ATOM 769 C CA . GLU A 1 102 ? 55.883 3.122 7.665 1.00 13.28 132 GLU A CA 1
ATOM 770 C C . GLU A 1 102 ? 56.561 4.315 8.327 1.00 14.59 132 GLU A C 1
ATOM 771 O O . GLU A 1 102 ? 56.830 5.332 7.686 1.00 14.40 132 GLU A O 1
ATOM 777 N N . MET A 1 103 ? 56.827 4.173 9.620 1.00 10.98 133 MET A N 1
ATOM 778 C CA . MET A 1 103 ? 57.452 5.219 10.415 1.00 10.29 133 MET A CA 1
ATOM 779 C C . MET A 1 103 ? 58.410 4.600 11.419 1.00 13.45 133 MET A C 1
ATOM 780 O O . MET A 1 103 ? 58.302 3.416 11.735 1.00 10.44 133 MET A O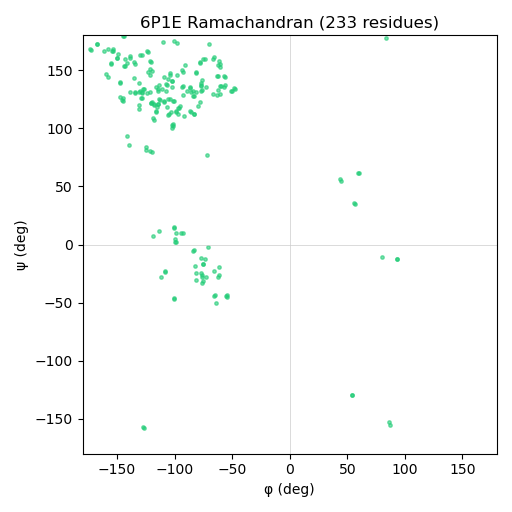 1
ATOM 785 N N . THR A 1 104 ? 59.350 5.399 11.911 1.00 10.72 134 THR A N 1
ATOM 786 C CA . THR A 1 104 ? 60.215 4.969 13.003 1.00 10.78 134 THR A CA 1
ATOM 787 C C . THR A 1 104 ? 60.040 5.889 14.209 1.00 9.58 134 THR A C 1
ATOM 788 O O . THR A 1 104 ? 60.220 7.104 14.106 1.00 10.74 134 THR A O 1
ATOM 792 N N . LEU A 1 105 ? 59.680 5.299 15.345 1.00 8.48 135 LEU A N 1
ATOM 793 C CA . LEU A 1 105 ? 59.586 6.033 16.604 1.00 7.88 135 LEU A CA 1
ATOM 794 C C . LEU A 1 105 ? 60.908 5.923 17.339 1.00 8.87 135 LEU A C 1
ATOM 795 O O . LEU A 1 105 ? 61.492 4.842 17.399 1.00 11.61 135 LEU A O 1
ATOM 800 N N . VAL A 1 106 ? 61.376 7.038 17.890 1.00 9.55 136 VAL A N 1
ATOM 801 C CA . VAL A 1 106 ? 62.647 7.069 18.602 1.00 10.90 136 VAL A CA 1
ATOM 802 C C . VAL A 1 106 ? 62.411 7.415 20.064 1.00 10.55 136 VAL A C 1
ATOM 803 O O . VAL A 1 106 ? 61.986 8.529 20.383 1.00 10.87 136 VAL A O 1
ATOM 807 N N . PHE A 1 107 ? 62.693 6.456 20.942 1.00 10.35 137 PHE A N 1
ATOM 808 C CA . PHE A 1 107 ? 62.566 6.656 22.382 1.00 10.47 137 PHE A CA 1
ATOM 809 C C . PHE A 1 107 ? 63.946 6.880 22.988 1.00 12.93 137 PHE A C 1
ATOM 810 O O . PHE A 1 107 ? 64.917 6.240 22.584 1.00 14.40 137 PHE A O 1
ATOM 818 N N . GLU A 1 108 ? 64.023 7.793 23.953 1.00 14.00 138 GLU A N 1
ATOM 819 C CA . GLU A 1 108 ? 65.294 8.188 24.555 1.00 15.43 138 GLU A CA 1
ATOM 820 C C . GLU A 1 108 ? 66.073 6.991 25.092 1.00 18.72 138 GLU A C 1
ATOM 821 O O . GLU A 1 108 ? 67.277 6.875 24.858 1.00 21.32 138 GLU A O 1
ATOM 827 N N . LYS A 1 109 ? 65.381 6.105 25.802 1.00 14.53 139 LYS A N 1
ATOM 828 C CA . LYS A 1 109 ? 66.020 4.950 26.428 1.00 18.39 139 LYS A CA 1
ATOM 829 C C . LYS A 1 109 ? 65.817 3.667 25.631 1.00 16.39 139 LYS A C 1
ATOM 830 O O . LYS A 1 109 ? 66.765 2.920 25.396 1.00 18.80 139 LYS A O 1
ATOM 836 N N . ALA A 1 110 ? 64.582 3.415 25.210 1.00 14.06 140 ALA A N 1
ATOM 837 C CA . ALA A 1 110 ? 64.242 2.148 24.570 1.00 13.64 140 ALA A CA 1
ATOM 838 C C . ALA A 1 110 ? 64.754 2.069 23.132 1.00 13.87 140 ALA A C 1
ATOM 839 O O . ALA A 1 110 ? 64.817 0.987 22.553 1.00 18.42 140 ALA A O 1
ATOM 841 N N . GLY A 1 111 ? 65.108 3.211 22.551 1.00 14.80 141 GLY A N 1
ATOM 842 C CA . GLY A 1 111 ? 65.653 3.227 21.204 1.00 14.72 141 GLY A CA 1
ATOM 843 C C . GLY A 1 111 ? 64.578 3.277 20.139 1.00 14.32 141 GLY A C 1
ATOM 844 O O . GLY A 1 111 ? 63.476 3.775 20.377 1.00 13.77 141 GLY A O 1
ATOM 845 N N . GLU A 1 112 ? 64.895 2.743 18.963 1.00 14.22 142 GLU A N 1
ATOM 846 C CA . GLU A 1 112 ? 64.021 2.874 17.803 1.00 13.84 142 GLU A CA 1
ATOM 847 C C . GLU A 1 112 ? 63.070 1.697 17.618 1.00 14.45 142 GLU A C 1
ATOM 848 O O . GLU A 1 112 ? 63.416 0.548 17.901 1.00 16.85 142 GLU A O 1
ATOM 854 N N A VAL A 1 113 ? 61.879 2.003 17.113 0.66 11.27 143 VAL A N 1
ATOM 855 N N B VAL A 1 113 ? 61.860 1.995 17.157 0.34 12.72 143 VAL A N 1
ATOM 856 C CA A VAL A 1 113 ? 60.890 0.995 16.757 0.66 10.64 143 VAL A CA 1
ATOM 857 C CA B VAL A 1 113 ? 60.921 0.961 16.746 0.34 17.12 143 VAL A CA 1
ATOM 858 C C A VAL A 1 113 ? 60.260 1.350 15.423 0.66 13.20 143 VAL A C 1
ATOM 859 C C B VAL A 1 113 ? 60.272 1.345 15.427 0.34 13.10 143 VAL A C 1
ATOM 860 O O A VAL A 1 113 ? 59.779 2.468 15.238 0.66 10.28 143 VAL A O 1
ATOM 861 O O B VAL A 1 113 ? 59.824 2.477 15.244 0.34 13.59 143 VAL A O 1
ATOM 868 N N . VAL A 1 114 ? 60.243 0.391 14.506 1.00 12.13 144 VAL A N 1
ATOM 869 C CA . VAL A 1 114 ? 59.608 0.585 13.217 1.00 12.46 144 VAL A CA 1
ATOM 870 C C . VAL A 1 114 ? 58.153 0.175 13.351 1.00 12.93 144 VAL A C 1
ATOM 871 O O . VAL A 1 114 ? 57.845 -0.883 13.914 1.00 12.24 144 VAL A O 1
ATOM 875 N N . ILE A 1 115 ? 57.263 1.031 12.865 1.00 10.48 145 ILE A N 1
ATOM 876 C CA . ILE A 1 115 ? 55.840 0.762 12.928 1.00 10.07 145 ILE A CA 1
ATOM 877 C C . ILE A 1 115 ? 55.183 0.960 11.581 1.00 11.44 145 ILE A C 1
ATOM 878 O O . ILE A 1 115 ? 55.746 1.584 10.679 1.00 11.62 145 ILE A O 1
ATOM 883 N N . ASP A 1 116 ? 53.982 0.412 11.469 1.00 11.18 146 ASP A N 1
ATOM 884 C CA . ASP A 1 116 ? 53.116 0.656 10.338 1.00 11.74 146 ASP A CA 1
ATOM 885 C C . ASP A 1 116 ? 51.852 1.324 10.846 1.00 13.80 146 ASP A C 1
ATOM 886 O O . ASP A 1 116 ? 51.012 0.688 11.490 1.00 13.79 146 ASP A O 1
ATOM 891 N N . ALA A 1 117 ? 51.730 2.610 10.556 1.00 10.89 147 ALA A N 1
ATOM 892 C CA . ALA A 1 117 ? 50.604 3.395 11.027 1.00 8.95 147 ALA A CA 1
ATOM 893 C C . ALA A 1 117 ? 49.442 3.285 10.057 1.00 10.10 147 ALA A C 1
ATOM 894 O O . ALA A 1 117 ? 49.612 3.353 8.837 1.00 11.69 147 ALA A O 1
ATOM 896 N N . ALA A 1 118 ? 48.259 3.091 10.616 1.00 10.79 148 ALA A N 1
ATOM 897 C CA . ALA A 1 118 ? 47.049 3.016 9.825 1.00 12.24 148 ALA A CA 1
ATOM 898 C C . ALA A 1 118 ? 46.558 4.432 9.498 1.00 12.93 148 ALA A C 1
ATOM 899 O O . ALA A 1 118 ? 46.778 5.362 10.274 1.00 13.26 148 ALA A O 1
ATOM 901 N N . ILE A 1 119 ? 45.917 4.592 8.344 1.00 12.67 149 ILE A N 1
ATOM 902 C CA . ILE A 1 119 ? 45.539 5.913 7.840 1.00 12.49 149 ILE A CA 1
ATOM 903 C C . ILE A 1 119 ? 44.030 6.160 7.898 1.00 16.17 149 ILE A C 1
ATOM 904 O O . ILE A 1 119 ? 43.244 5.404 7.320 1.00 15.75 149 ILE A O 1
ATOM 909 N N . ASP A 1 120 ? 43.644 7.238 8.582 1.00 13.96 150 ASP A N 1
ATOM 910 C CA . ASP A 1 120 ? 42.256 7.696 8.625 1.00 16.14 150 ASP A CA 1
ATOM 911 C C . ASP A 1 120 ? 42.026 8.709 7.516 1.00 16.78 150 ASP A C 1
ATOM 912 O O . ASP A 1 120 ? 42.547 9.822 7.575 1.00 25.40 150 ASP A O 1
ATOM 917 N N . ALA A 1 121 ? 41.240 8.327 6.517 1.00 21.01 151 ALA A N 1
ATOM 918 C CA . ALA A 1 121 ? 40.950 9.204 5.388 1.00 34.28 151 ALA A CA 1
ATOM 919 C C . ALA A 1 121 ? 39.471 9.582 5.356 1.00 30.71 151 ALA A C 1
ATOM 920 O O . ALA A 1 121 ? 38.614 8.772 5.011 1.00 60.75 151 ALA A O 1
ATOM 922 N N . MET B 1 2 ? 41.597 -8.958 24.688 1.00 63.01 32 MET B N 1
ATOM 923 C CA . MET B 1 2 ? 42.628 -8.030 25.132 1.00 44.71 32 MET B CA 1
ATOM 924 C C . MET B 1 2 ? 42.186 -6.597 24.827 1.00 21.43 32 MET B C 1
ATOM 925 O O . MET B 1 2 ? 41.234 -6.101 25.420 1.00 35.35 32 MET B O 1
ATOM 930 N N . HIS B 1 3 ? 42.904 -5.927 23.932 1.00 21.95 33 HIS B N 1
ATOM 931 C CA . HIS B 1 3 ? 42.567 -4.577 23.498 1.00 21.28 33 HIS B CA 1
ATOM 932 C C . HIS B 1 3 ? 41.847 -4.565 22.157 1.00 20.51 33 HIS B C 1
ATOM 933 O O . HIS B 1 3 ? 41.609 -3.498 21.589 1.00 20.23 33 HIS B O 1
ATOM 940 N N . GLU B 1 4 ? 41.543 -5.749 21.635 1.00 20.44 34 GLU B N 1
ATOM 941 C CA . GLU B 1 4 ? 40.706 -5.864 20.446 1.00 19.60 34 GLU B CA 1
ATOM 942 C C . GLU B 1 4 ? 39.672 -6.965 20.632 1.00 18.82 34 GLU B C 1
ATOM 943 O O . GLU B 1 4 ? 39.943 -7.992 21.256 1.00 19.65 34 GLU B O 1
ATOM 949 N N . TYR B 1 5 ? 38.479 -6.721 20.102 1.00 17.45 35 TYR B N 1
ATOM 950 C CA . TYR B 1 5 ? 37.352 -7.633 20.243 1.00 16.81 35 TYR B CA 1
ATOM 951 C C . TYR B 1 5 ? 36.751 -7.930 18.879 1.00 16.33 35 TYR B C 1
ATOM 952 O O . TYR B 1 5 ? 36.466 -7.020 18.103 1.00 15.54 35 TYR B O 1
ATOM 961 N N . ASP B 1 6 ? 36.548 -9.213 18.605 1.00 17.00 36 ASP B N 1
ATOM 962 C CA . ASP B 1 6 ? 35.970 -9.649 17.342 1.00 16.78 36 ASP B CA 1
ATOM 963 C C . ASP B 1 6 ? 34.513 -10.014 17.551 1.00 15.75 36 ASP B C 1
ATOM 964 O O . ASP B 1 6 ? 34.164 -10.652 18.544 1.00 16.21 36 ASP B O 1
ATOM 969 N N . VAL B 1 7 ? 33.659 -9.573 16.634 1.00 14.56 37 VAL B N 1
ATOM 970 C CA . VAL B 1 7 ? 32.279 -10.047 16.592 1.00 13.88 37 VAL B CA 1
ATOM 971 C C . VAL B 1 7 ? 31.842 -10.136 15.130 1.00 13.41 37 VAL B C 1
ATOM 972 O O . VAL B 1 7 ? 31.919 -9.160 14.381 1.00 12.59 37 VAL B O 1
ATOM 976 N N . GLY B 1 8 ? 31.403 -11.322 14.722 1.00 19.88 38 GLY B N 1
ATOM 977 C CA . GLY B 1 8 ? 31.176 -11.586 13.314 1.00 19.69 38 GLY B CA 1
ATOM 978 C C . GLY B 1 8 ? 32.439 -11.258 12.539 1.00 18.18 38 GLY B C 1
ATOM 979 O O . GLY B 1 8 ? 33.532 -11.689 12.913 1.00 19.86 38 GLY B O 1
ATOM 980 N N . LYS B 1 9 ? 32.293 -10.476 11.474 1.00 17.82 39 LYS B N 1
ATOM 981 C CA . LYS B 1 9 ? 33.436 -10.041 10.675 1.00 18.19 39 LYS B CA 1
ATOM 982 C C . LYS B 1 9 ? 33.852 -8.617 11.030 1.00 17.80 39 LYS B C 1
ATOM 983 O O . LYS B 1 9 ? 34.590 -7.973 10.283 1.00 15.81 39 LYS B O 1
ATOM 989 N N . LEU B 1 10 ? 33.365 -8.129 12.168 1.00 13.43 40 LEU B N 1
ATOM 990 C CA . LEU B 1 10 ? 33.780 -6.834 12.696 1.00 11.27 40 LEU B CA 1
ATOM 991 C C . LEU B 1 10 ? 34.922 -6.997 13.688 1.00 10.69 40 LEU B C 1
ATOM 992 O O . LEU B 1 10 ? 35.025 -8.014 14.374 1.00 11.56 40 LEU B O 1
ATOM 997 N N . LYS B 1 11 ? 35.773 -5.983 13.763 1.00 9.61 41 LYS B N 1
ATOM 998 C CA . LYS B 1 11 ? 36.800 -5.923 14.793 1.00 9.51 41 LYS B CA 1
ATOM 999 C C . LYS B 1 11 ? 36.699 -4.579 15.483 1.00 10.54 41 LYS B C 1
ATOM 1000 O O . LYS B 1 11 ? 36.719 -3.536 14.829 1.00 10.07 41 LYS B O 1
ATOM 1006 N N . VAL B 1 12 ? 36.586 -4.615 16.805 1.00 6.97 42 VAL B N 1
ATOM 1007 C CA . VAL B 1 12 ? 36.578 -3.404 17.609 1.00 6.08 42 VAL B CA 1
ATOM 1008 C C . VAL B 1 12 ? 37.952 -3.301 18.239 1.00 6.82 42 VAL B C 1
ATOM 1009 O O . VAL B 1 12 ? 38.315 -4.109 19.094 1.00 8.95 42 VAL B O 1
ATOM 1013 N N . GLU B 1 13 ? 38.700 -2.280 17.840 1.00 6.54 43 GLU B N 1
ATOM 1014 C CA . GLU B 1 13 ? 40.094 -2.176 18.225 1.00 7.05 43 GLU B CA 1
ATOM 1015 C C . GLU B 1 13 ? 40.305 -1.017 19.186 1.00 5.17 43 GLU B C 1
ATOM 1016 O O . GLU B 1 13 ? 39.790 0.084 19.001 1.00 7.08 43 GLU B O 1
ATOM 1022 N N . HIS B 1 14 ? 41.053 -1.327 20.237 1.00 5.57 44 HIS B N 1
ATOM 1023 C CA . HIS B 1 14 ? 41.464 -0.381 21.260 1.00 7.54 44 HIS B CA 1
ATOM 1024 C C . HIS B 1 14 ? 40.345 0.551 21.719 1.00 5.39 44 HIS B C 1
ATOM 1025 O O . HIS B 1 14 ? 40.475 1.777 21.662 1.00 5.58 44 HIS B O 1
ATOM 1032 N N . PRO B 1 15 ? 39.231 -0.029 22.179 1.00 5.90 45 PRO B N 1
ATOM 1033 C CA . PRO B 1 15 ? 38.180 0.795 22.778 1.00 6.92 45 PRO B CA 1
ATOM 1034 C C . PRO B 1 15 ? 38.698 1.550 23.992 1.00 7.81 45 PRO B C 1
ATOM 1035 O O . PRO B 1 15 ? 39.412 0.980 24.818 1.00 8.00 45 PRO B O 1
ATOM 1039 N N . TRP B 1 16 ? 38.348 2.824 24.092 1.00 6.98 46 TRP B N 1
ATOM 1040 C CA . TRP B 1 16 ? 38.794 3.640 25.207 1.00 8.19 46 TRP B CA 1
ATOM 1041 C C . TRP B 1 16 ? 37.827 4.779 25.456 1.00 9.42 46 TRP B C 1
ATOM 1042 O O . TRP B 1 16 ? 36.965 5.069 24.634 1.00 10.02 46 TRP B O 1
ATOM 1053 N N . LEU B 1 17 ? 37.968 5.421 26.604 1.00 11.36 47 LEU B N 1
ATOM 1054 C CA . LEU B 1 17 ? 37.140 6.577 26.892 1.00 14.43 47 LEU B CA 1
ATOM 1055 C C . LEU B 1 17 ? 37.905 7.623 27.664 1.00 19.05 47 LEU B C 1
ATOM 1056 O O . LEU B 1 17 ? 38.860 7.319 28.382 1.00 15.57 47 LEU B O 1
ATOM 1061 N N . ARG B 1 18 ? 37.471 8.865 27.496 1.00 16.91 48 ARG B N 1
ATOM 1062 C CA . ARG B 1 18 ? 38.009 9.971 28.257 1.00 21.36 48 ARG B CA 1
ATOM 1063 C C . ARG B 1 18 ? 37.082 10.224 29.432 1.00 30.23 48 ARG B C 1
ATOM 1064 O O . ARG B 1 18 ? 35.908 10.547 29.246 1.00 24.18 48 ARG B O 1
ATOM 1072 N N . ALA B 1 19 ? 37.615 10.053 30.637 1.00 37.24 49 ALA B N 1
ATOM 1073 C CA . ALA B 1 19 ? 36.824 10.158 31.854 1.00 38.04 49 ALA B CA 1
ATOM 1074 C C . ALA B 1 19 ? 36.242 11.558 31.995 1.00 41.36 49 ALA B C 1
ATOM 1075 O O . ALA B 1 19 ? 36.755 12.506 31.398 1.00 39.32 49 ALA B O 1
ATOM 1077 N N . PRO B 1 20 ? 35.156 11.692 32.773 1.00 39.10 50 PRO B N 1
ATOM 1078 C CA . PRO B 1 20 ? 34.562 13.014 32.984 1.00 40.01 50 PRO B CA 1
ATOM 1079 C C . PRO B 1 20 ? 35.578 14.000 33.538 1.00 42.17 50 PRO B C 1
ATOM 1080 O O . PRO B 1 20 ? 36.360 13.650 34.422 1.00 43.64 50 PRO B O 1
ATOM 1084 N N . ALA B 1 21 ? 35.565 15.221 33.016 1.00 43.11 51 ALA B N 1
ATOM 1085 C CA . ALA B 1 21 ? 36.414 16.277 33.544 1.00 49.58 51 ALA B CA 1
ATOM 1086 C C . ALA B 1 21 ? 35.906 16.690 34.919 1.00 49.25 51 ALA B C 1
ATOM 1087 O O . ALA B 1 21 ? 34.845 16.240 35.357 1.00 46.71 51 ALA B O 1
ATOM 1089 N N . ASP B 1 22 ? 36.662 17.544 35.598 1.00 51.49 52 ASP B N 1
ATOM 1090 C CA . ASP B 1 22 ? 36.299 17.957 36.947 1.00 54.08 52 ASP B CA 1
ATOM 1091 C C . ASP B 1 22 ? 34.968 18.700 36.940 1.00 53.43 52 ASP B C 1
ATOM 1092 O O . ASP B 1 22 ? 34.767 19.640 36.171 1.00 53.75 52 ASP B O 1
ATOM 1097 N N . GLY B 1 23 ? 34.064 18.252 37.805 1.00 53.00 53 GLY B N 1
ATOM 1098 C CA . GLY B 1 23 ? 32.731 18.815 37.929 1.00 52.56 53 GLY B CA 1
ATOM 1099 C C . GLY B 1 23 ? 31.749 18.329 36.877 1.00 56.43 53 GLY B C 1
ATOM 1100 O O . GLY B 1 23 ? 30.550 18.582 36.985 1.00 48.90 53 GLY B O 1
ATOM 1101 N N . GLU B 1 24 ? 32.254 17.641 35.856 1.00 47.17 54 GLU B N 1
ATOM 1102 C CA . GLU B 1 24 ? 31.404 17.030 34.835 1.00 45.22 54 GLU B CA 1
ATOM 1103 C C . GLU B 1 24 ? 31.014 15.592 35.192 1.00 43.39 54 GLU B C 1
ATOM 1104 O O . GLU B 1 24 ? 31.724 14.923 35.942 1.00 43.92 54 GLU B O 1
ATOM 1110 N N . LYS B 1 25 ? 29.884 15.131 34.658 1.00 44.34 55 LYS B N 1
ATOM 1111 C CA . LYS B 1 25 ? 29.410 13.764 34.889 1.00 41.91 55 LYS B CA 1
ATOM 1112 C C . LYS B 1 25 ? 29.305 12.953 33.591 1.00 51.55 55 LYS B C 1
ATOM 1113 O O . LYS B 1 25 ? 28.799 11.829 33.600 1.00 40.79 55 LYS B O 1
ATOM 1119 N N . ASN B 1 26 ? 29.791 13.514 32.485 1.00 40.10 56 ASN B N 1
ATOM 1120 C CA . ASN B 1 26 ? 29.742 12.838 31.190 1.00 39.53 56 ASN B CA 1
ATOM 1121 C C . ASN B 1 26 ? 31.119 12.384 30.721 1.00 38.49 56 ASN B C 1
ATOM 1122 O O . ASN B 1 26 ? 32.113 13.071 30.942 1.00 38.58 56 ASN B O 1
ATOM 1127 N N . ALA B 1 27 ? 31.164 11.228 30.063 1.00 18.67 57 ALA B N 1
ATOM 1128 C CA . ALA B 1 27 ? 32.396 10.716 29.468 1.00 17.58 57 ALA B CA 1
ATOM 1129 C C . ALA B 1 27 ? 32.175 10.490 27.978 1.00 16.84 57 ALA B C 1
ATOM 1130 O O . ALA B 1 27 ? 31.037 10.466 27.512 1.00 16.70 57 ALA B O 1
ATOM 1132 N N . SER B 1 28 ? 33.269 10.317 27.242 1.00 15.14 58 SER B N 1
ATOM 1133 C CA . SER B 1 28 ? 33.205 10.083 25.806 1.00 14.72 58 SER B CA 1
ATOM 1134 C C . SER B 1 28 ? 33.916 8.785 25.465 1.00 16.56 58 SER B C 1
ATOM 1135 O O . SER B 1 28 ? 35.052 8.584 25.882 1.00 15.11 58 SER B O 1
ATOM 1138 N N . PHE B 1 29 ? 33.259 7.926 24.688 1.00 12.58 59 PHE B N 1
ATOM 1139 C CA . PHE B 1 29 ? 33.807 6.619 24.335 1.00 14.78 59 PHE B CA 1
ATOM 1140 C C . PHE B 1 29 ? 34.257 6.609 22.885 1.00 11.18 59 PHE B C 1
ATOM 1141 O O . PHE B 1 29 ? 33.556 7.105 21.998 1.00 11.25 59 PHE B O 1
ATOM 1149 N N . TYR B 1 30 ? 35.423 6.007 22.669 1.00 10.04 60 TYR B N 1
ATOM 1150 C CA . TYR B 1 30 ? 36.122 6.032 21.395 1.00 9.46 60 TYR B CA 1
ATOM 1151 C C . TYR B 1 30 ? 36.618 4.635 21.058 1.00 10.12 60 TYR B C 1
ATOM 1152 O O . TYR B 1 30 ? 36.825 3.810 21.945 1.00 8.73 60 TYR B O 1
ATOM 1161 N N . ALA B 1 31 ? 36.811 4.375 19.771 1.00 8.75 61 ALA B N 1
ATOM 1162 C CA . ALA B 1 31 ? 37.260 3.070 19.306 1.00 9.95 61 ALA B CA 1
ATOM 1163 C C . ALA B 1 31 ? 37.538 3.126 17.817 1.00 8.94 61 ALA B C 1
ATOM 1164 O O . ALA B 1 31 ? 37.211 4.109 17.155 1.00 9.39 61 ALA B O 1
ATOM 1166 N N . PHE B 1 32 ? 38.183 2.083 17.312 1.00 7.56 62 PHE B N 1
ATOM 1167 C CA . PHE B 1 32 ? 38.348 1.895 15.882 1.00 7.65 62 PHE B CA 1
ATOM 1168 C C . PHE B 1 32 ? 37.582 0.646 15.486 1.00 7.96 62 PHE B C 1
ATOM 1169 O O . PHE B 1 32 ? 37.868 -0.442 15.984 1.00 10.15 62 PHE B O 1
ATOM 1177 N N . ILE B 1 33 ? 36.618 0.793 14.585 1.00 8.24 63 ILE B N 1
ATOM 1178 C CA . ILE B 1 33 ? 35.784 -0.337 14.203 1.00 10.08 63 ILE B CA 1
ATOM 1179 C C . ILE B 1 33 ? 36.031 -0.670 12.744 1.00 11.27 63 ILE B C 1
ATOM 1180 O O . ILE B 1 33 ? 35.793 0.143 11.852 1.00 11.90 63 ILE B O 1
ATOM 1185 N N . HIS B 1 34 ? 36.518 -1.888 12.527 1.00 8.98 64 HIS B N 1
ATOM 1186 C CA . HIS B 1 34 ? 36.839 -2.395 11.203 1.00 9.16 64 HIS B CA 1
ATOM 1187 C C . HIS B 1 34 ? 35.757 -3.367 10.767 1.00 13.41 64 HIS B C 1
ATOM 1188 O O . HIS B 1 34 ? 35.457 -4.325 11.480 1.00 12.04 64 HIS B O 1
ATOM 1195 N N . ASN B 1 35 ? 35.171 -3.115 9.603 1.00 10.67 65 ASN B N 1
ATOM 1196 C CA . ASN B 1 35 ? 34.248 -4.063 9.002 1.00 11.52 65 ASN B CA 1
ATOM 1197 C C . 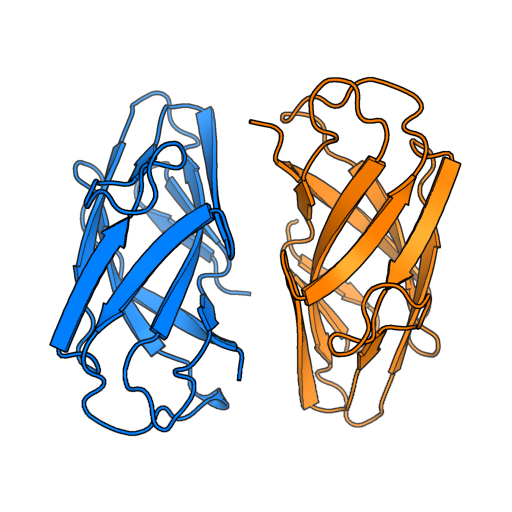ASN B 1 35 ? 34.964 -4.826 7.897 1.00 11.91 65 ASN B C 1
ATOM 1198 O O . ASN B 1 35 ? 35.167 -4.308 6.798 1.00 12.49 65 ASN B O 1
ATOM 1203 N N . ASN B 1 36 ? 35.360 -6.054 8.211 1.00 11.77 66 ASN B N 1
ATOM 1204 C CA . ASN B 1 36 ? 36.107 -6.891 7.281 1.00 13.38 66 ASN B CA 1
ATOM 1205 C C . ASN B 1 36 ? 35.182 -7.793 6.466 1.00 16.56 66 ASN B C 1
ATOM 1206 O O . ASN B 1 36 ? 35.646 -8.688 5.753 1.00 17.70 66 ASN B O 1
ATOM 1211 N N . GLY B 1 37 ? 33.876 -7.552 6.567 1.00 13.98 67 GLY B N 1
ATOM 1212 C CA . GLY B 1 37 ? 32.897 -8.339 5.837 1.00 16.38 67 GLY B CA 1
ATOM 1213 C C . GLY B 1 37 ? 32.458 -7.637 4.566 1.00 21.72 67 GLY B C 1
ATOM 1214 O O . GLY B 1 37 ? 32.823 -6.484 4.334 1.00 16.07 67 GLY B O 1
ATOM 1215 N N . ASP B 1 38 ? 31.660 -8.327 3.755 1.00 18.04 68 ASP B N 1
ATOM 1216 C CA A ASP B 1 38 ? 31.213 -7.772 2.479 0.45 19.22 68 ASP B CA 1
ATOM 1217 C CA B ASP B 1 38 ? 31.197 -7.805 2.471 0.55 19.24 68 ASP B CA 1
ATOM 1218 C C . ASP B 1 38 ? 29.799 -7.200 2.573 1.00 23.58 68 ASP B C 1
ATOM 1219 O O . ASP B 1 38 ? 29.215 -6.796 1.565 1.00 23.19 68 ASP B O 1
ATOM 1228 N N . THR B 1 39 ? 29.260 -7.159 3.788 1.00 20.21 69 THR B N 1
ATOM 1229 C CA . THR B 1 39 ? 27.939 -6.587 4.038 1.00 20.99 69 THR B CA 1
ATOM 1230 C C . THR B 1 39 ? 28.030 -5.475 5.082 1.00 19.32 69 THR B C 1
ATOM 1231 O O . THR B 1 39 ? 28.879 -5.526 5.973 1.00 17.77 69 THR B O 1
ATOM 1235 N N . PRO B 1 40 ? 27.162 -4.458 4.973 1.00 20.20 70 PRO B N 1
ATOM 1236 C CA . PRO B 1 40 ? 27.209 -3.357 5.939 1.00 19.30 70 PRO B CA 1
ATOM 1237 C C . PRO B 1 40 ? 26.668 -3.757 7.305 1.00 18.93 70 PRO B C 1
ATOM 1238 O O . PRO B 1 40 ? 25.930 -4.738 7.414 1.00 19.88 70 PRO B O 1
ATOM 1242 N N . ASP B 1 41 ? 27.037 -2.997 8.330 1.00 17.80 71 ASP B N 1
ATOM 1243 C CA . ASP B 1 41 ? 26.477 -3.167 9.664 1.00 17.70 71 ASP B CA 1
ATOM 1244 C C . ASP B 1 41 ? 26.348 -1.792 10.307 1.00 17.46 71 ASP B C 1
ATOM 1245 O O . ASP B 1 41 ? 26.687 -0.780 9.692 1.00 17.43 71 ASP B O 1
ATOM 1250 N N . LYS B 1 42 ? 25.846 -1.756 11.536 1.00 17.52 72 LYS B N 1
ATOM 1251 C CA . LYS B 1 42 ? 25.667 -0.502 12.257 1.00 21.47 72 LYS B CA 1
ATOM 1252 C C . LYS B 1 42 ? 25.867 -0.719 13.745 1.00 16.77 72 LYS B C 1
ATOM 1253 O O . LYS B 1 42 ? 25.413 -1.722 14.283 1.00 17.25 72 LYS B O 1
ATOM 1259 N N . LEU B 1 43 ? 26.537 0.217 14.409 1.00 16.83 73 LEU B N 1
ATOM 1260 C CA . LEU B 1 43 ? 26.501 0.266 15.864 1.00 15.66 73 LEU B CA 1
ATOM 1261 C C . LEU B 1 43 ? 25.233 1.020 16.248 1.00 17.19 73 LEU B C 1
ATOM 1262 O O . LEU B 1 43 ? 25.119 2.219 15.989 1.00 17.50 73 LEU B O 1
ATOM 1267 N N . VAL B 1 44 ? 24.279 0.316 16.850 1.00 18.36 74 VAL B N 1
ATOM 1268 C CA . VAL B 1 44 ? 22.959 0.889 17.106 1.00 20.20 74 VAL B CA 1
ATOM 1269 C C . VAL B 1 44 ? 22.709 1.194 18.580 1.00 23.53 74 VAL B C 1
ATOM 1270 O O . VAL B 1 44 ? 21.870 2.033 18.908 1.00 22.59 74 VAL B O 1
ATOM 1274 N N . ALA B 1 45 ? 23.429 0.519 19.468 1.00 19.71 75 ALA B N 1
ATOM 1275 C CA . ALA B 1 45 ? 23.247 0.744 20.896 1.00 20.27 75 ALA B CA 1
ATOM 1276 C C . ALA B 1 45 ? 24.487 0.386 21.702 1.00 18.83 75 ALA B C 1
ATOM 1277 O O . ALA B 1 45 ? 25.312 -0.425 21.281 1.00 17.70 75 ALA B O 1
ATOM 1279 N N . VAL B 1 46 ? 24.599 1.008 22.871 1.00 19.07 76 VAL B N 1
ATOM 1280 C CA . VAL B 1 46 ? 25.664 0.715 23.818 1.00 18.15 76 VAL B CA 1
ATOM 1281 C C . VAL B 1 46 ? 25.048 0.588 25.203 1.00 21.78 76 VAL B C 1
ATOM 1282 O O . VAL B 1 46 ? 24.270 1.444 25.622 1.00 26.04 76 VAL B O 1
ATOM 1286 N N . LYS B 1 47 ? 25.389 -0.491 25.900 1.00 20.02 77 LYS B N 1
ATOM 1287 C CA . LYS B 1 47 ? 24.905 -0.717 27.257 1.00 23.36 77 LYS B CA 1
ATOM 1288 C C . LYS B 1 47 ? 26.070 -0.670 28.239 1.00 25.22 77 LYS B C 1
ATOM 1289 O O . LYS B 1 47 ? 27.104 -1.303 28.021 1.00 22.05 77 LYS B O 1
ATOM 1295 N N . VAL B 1 48 ? 25.892 0.081 29.320 1.00 25.91 78 VAL B N 1
ATOM 1296 C CA . VAL B 1 48 ? 26.941 0.257 30.316 1.00 26.15 78 VAL B CA 1
ATOM 1297 C C . VAL B 1 48 ? 26.313 0.424 31.697 1.00 28.72 78 VAL B C 1
ATOM 1298 O O . VAL B 1 48 ? 25.428 1.254 31.898 1.00 29.46 78 VAL B O 1
ATOM 1302 N N . GLU B 1 49 ? 26.761 -0.394 32.641 1.00 33.10 79 GLU B N 1
ATOM 1303 C CA . GLU B 1 49 ? 26.154 -0.432 33.962 1.00 33.62 79 GLU B CA 1
ATOM 1304 C C . GLU B 1 49 ? 26.560 0.756 34.833 1.00 33.61 79 GLU B C 1
ATOM 1305 O O . GLU B 1 49 ? 25.771 1.227 35.653 1.00 35.61 79 GLU B O 1
ATOM 1311 N N . LYS B 1 50 ? 27.786 1.240 34.650 1.00 31.63 80 LYS B N 1
ATOM 1312 C CA . LYS B 1 50 ? 28.344 2.258 35.538 1.00 37.22 80 LYS B CA 1
ATOM 1313 C C . LYS B 1 50 ? 27.923 3.679 35.156 1.00 38.06 80 LYS B C 1
ATOM 1314 O O . LYS B 1 50 ? 28.239 4.635 35.863 1.00 32.43 80 LYS B O 1
ATOM 1320 N N . PHE B 1 51 ? 27.222 3.810 34.033 1.00 34.34 81 PHE B N 1
ATOM 1321 C CA . PHE B 1 51 ? 26.668 5.091 33.605 1.00 28.45 81 PHE B CA 1
ATOM 1322 C C . PHE B 1 51 ? 25.156 4.964 33.474 1.00 29.83 81 PHE B C 1
ATOM 1323 O O . PHE B 1 51 ? 24.631 3.863 33.313 1.00 30.68 81 PHE B O 1
ATOM 1331 N N . GLY B 1 52 ? 24.459 6.091 33.537 1.00 30.31 82 GLY B N 1
ATOM 1332 C CA . GLY B 1 52 ? 23.012 6.093 33.436 1.00 31.86 82 GLY B CA 1
ATOM 1333 C C . GLY B 1 52 ? 22.516 5.624 32.077 1.00 35.84 82 GLY B C 1
ATOM 1334 O O . GLY B 1 52 ? 21.552 4.871 31.976 1.00 31.80 82 GLY B O 1
ATOM 1335 N N . SER B 1 53 ? 23.173 6.099 31.025 1.00 27.82 83 SER B N 1
ATOM 1336 C CA . SER B 1 53 ? 22.796 5.776 29.653 1.00 26.40 83 SER B CA 1
ATOM 1337 C C . SER B 1 53 ? 23.954 6.059 28.709 1.00 23.77 83 SER B C 1
ATOM 1338 O O . SER B 1 53 ? 24.920 6.730 29.079 1.00 23.46 83 SER B O 1
ATOM 1341 N N . ALA B 1 54 ? 23.834 5.557 27.484 1.00 22.54 84 ALA B N 1
ATOM 1342 C CA . ALA B 1 54 ? 24.819 5.799 26.439 1.00 20.33 84 ALA B CA 1
ATOM 1343 C C . ALA B 1 54 ? 24.113 6.254 25.168 1.00 21.06 84 ALA B C 1
ATOM 1344 O O . ALA B 1 54 ? 23.145 5.631 24.732 1.00 20.44 84 ALA B O 1
ATOM 1346 N N . VAL B 1 55 ? 24.605 7.342 24.581 1.00 18.68 85 VAL B N 1
ATOM 1347 C CA . VAL B 1 55 ? 24.010 7.919 23.379 1.00 18.36 85 VAL B CA 1
ATOM 1348 C C . VAL B 1 55 ? 25.038 7.938 22.256 1.00 16.69 85 VAL B C 1
ATOM 1349 O O . VAL B 1 55 ? 26.111 8.527 22.393 1.00 16.00 85 VAL B O 1
ATOM 1353 N N . ILE B 1 56 ? 24.705 7.292 21.145 1.00 16.28 86 ILE B N 1
ATOM 1354 C CA . ILE B 1 56 ? 25.616 7.227 20.015 1.00 15.01 86 ILE B CA 1
ATOM 1355 C C . ILE B 1 56 ? 25.481 8.480 19.160 1.00 15.07 86 ILE B C 1
ATOM 1356 O O . ILE B 1 56 ? 24.381 8.887 18.800 1.00 16.48 86 ILE B O 1
ATOM 1361 N N . HIS B 1 57 ? 26.624 9.069 18.826 1.00 14.36 87 HIS B N 1
ATOM 1362 C CA . HIS B 1 57 ? 26.680 10.242 17.969 1.00 14.71 87 HIS B CA 1
ATOM 1363 C C . HIS B 1 57 ? 27.537 9.875 16.768 1.00 13.94 87 HIS B C 1
ATOM 1364 O O . HIS B 1 57 ? 28.719 10.210 16.710 1.00 13.55 87 HIS B O 1
ATOM 1371 N N . GLY B 1 58 ? 26.932 9.187 15.803 1.00 18.16 88 GLY B N 1
ATOM 1372 C CA . GLY B 1 58 ? 27.690 8.531 14.753 1.00 18.69 88 GLY B CA 1
ATOM 1373 C C . GLY B 1 58 ? 27.769 9.310 13.457 1.00 20.24 88 GLY B C 1
ATOM 1374 O O . GLY B 1 58 ? 28.375 8.845 12.489 1.00 21.19 88 GLY B O 1
ATOM 1375 N N . ASP B 1 59 ? 27.178 10.502 13.444 1.00 21.15 89 ASP B N 1
ATOM 1376 C CA . ASP B 1 59 ? 27.244 11.385 12.282 1.00 23.93 89 ASP B CA 1
ATOM 1377 C C . ASP B 1 59 ? 28.276 12.471 12.570 1.00 32.42 89 ASP B C 1
ATOM 1378 O O . ASP B 1 59 ? 28.007 13.412 13.315 1.00 25.09 89 ASP B O 1
ATOM 1383 N N . ALA B 1 60 ? 29.461 12.324 11.985 1.00 26.24 90 ALA B N 1
ATOM 1384 C CA . ALA B 1 60 ? 30.571 13.234 12.251 1.00 28.12 90 ALA B CA 1
ATOM 1385 C C . ALA B 1 60 ? 30.265 14.669 11.830 1.00 34.86 90 ALA B C 1
ATOM 1386 O O . ALA B 1 60 ? 30.796 15.619 12.407 1.00 56.21 90 ALA B O 1
ATOM 1388 N N . LYS B 1 61 ? 29.406 14.821 10.828 1.00 33.76 91 LYS B N 1
ATOM 1389 C CA . LYS B 1 61 ? 29.066 16.139 10.307 1.00 38.39 91 LYS B CA 1
ATOM 1390 C C . LYS B 1 61 ? 28.089 16.855 11.233 1.00 42.98 91 LYS B C 1
ATOM 1391 O O . LYS B 1 61 ? 28.011 18.082 11.229 1.00 43.53 91 LYS B O 1
ATOM 1397 N N . ASN B 1 62 ? 27.337 16.081 12.010 1.00 33.15 92 ASN B N 1
ATOM 1398 C CA . ASN B 1 62 ? 26.427 16.642 13.003 1.00 34.75 92 ASN B CA 1
ATOM 1399 C C . ASN B 1 62 ? 26.436 15.857 14.306 1.00 27.52 92 ASN B C 1
ATOM 1400 O O . ASN B 1 62 ? 25.580 15.000 14.532 1.00 25.50 92 ASN B O 1
ATOM 1405 N N . LEU B 1 63 ? 27.376 16.195 15.181 1.00 26.96 93 LEU B N 1
ATOM 1406 C CA . LEU B 1 63 ? 27.614 15.427 16.395 1.00 23.95 93 LEU B CA 1
ATOM 1407 C C . LEU B 1 63 ? 26.589 15.678 17.496 1.00 22.73 93 LEU B C 1
ATOM 1408 O O . LEU B 1 63 ? 26.543 14.936 18.476 1.00 20.89 93 LEU B O 1
ATOM 1413 N N . ALA B 1 64 ? 25.762 16.706 17.341 1.00 24.41 94 ALA B N 1
ATOM 1414 C CA . ALA B 1 64 ? 24.721 16.971 18.326 1.00 23.65 94 ALA B CA 1
ATOM 1415 C C . ALA B 1 64 ? 23.612 15.932 18.206 1.00 22.30 94 ALA B C 1
ATOM 1416 O O . ALA B 1 64 ? 22.919 15.630 19.176 1.00 21.31 94 ALA B O 1
ATOM 1418 N N . LEU B 1 65 ? 23.446 15.395 17.002 1.00 23.01 95 LEU B N 1
ATOM 1419 C CA . LEU B 1 65 ? 22.397 14.422 16.726 1.00 22.84 95 LEU B CA 1
ATOM 1420 C C . LEU B 1 65 ? 22.733 13.031 17.241 1.00 23.10 95 LEU B C 1
ATOM 1421 O O . LEU B 1 65 ? 23.872 12.573 17.124 1.00 19.66 95 LEU B O 1
ATOM 1426 N N . GLU B 1 66 ? 21.735 12.366 17.814 1.00 20.65 96 GLU B N 1
ATOM 1427 C CA . GLU B 1 66 ? 21.855 10.951 18.137 1.00 19.94 96 GLU B CA 1
ATOM 1428 C C . GLU B 1 66 ? 21.661 10.155 16.854 1.00 21.04 96 GLU B C 1
ATOM 1429 O O . GLU B 1 66 ? 20.635 10.286 16.183 1.00 23.18 96 GLU B O 1
ATOM 1435 N N . ALA B 1 67 ? 22.654 9.347 16.503 1.00 20.16 97 ALA B N 1
ATOM 1436 C CA . ALA B 1 67 ? 22.624 8.602 15.253 1.00 28.81 97 ALA B CA 1
ATOM 1437 C C . ALA B 1 67 ? 23.550 7.396 15.337 1.00 20.52 97 ALA B C 1
ATOM 1438 O O . ALA B 1 67 ? 24.610 7.470 15.959 1.00 19.13 97 ALA B O 1
ATOM 1440 N N . PRO B 1 68 ? 23.160 6.277 14.706 1.00 22.03 98 PRO B N 1
ATOM 1441 C CA . PRO B 1 68 ? 24.030 5.098 14.741 1.00 21.81 98 PRO B CA 1
ATOM 1442 C C . PRO B 1 68 ? 25.332 5.319 13.981 1.00 20.85 98 PRO B C 1
ATOM 1443 O O . PRO B 1 68 ? 25.403 6.209 13.133 1.00 21.15 98 PRO B O 1
ATOM 1447 N N . VAL B 1 69 ? 26.346 4.519 14.287 1.00 15.14 99 VAL B N 1
ATOM 1448 C CA . VAL B 1 69 ? 27.570 4.514 13.500 1.00 12.61 99 VAL B CA 1
ATOM 1449 C C . VAL B 1 69 ? 27.390 3.542 12.344 1.00 13.74 99 VAL B C 1
ATOM 1450 O O . VAL B 1 69 ? 27.233 2.339 12.554 1.00 12.88 99 VAL B O 1
ATOM 1454 N N . LEU B 1 70 ? 27.388 4.074 11.127 1.00 17.61 100 LEU B N 1
ATOM 1455 C CA . LEU B 1 70 ? 27.299 3.244 9.935 1.00 16.69 100 LEU B CA 1
ATOM 1456 C C . LEU B 1 70 ? 28.652 2.598 9.658 1.00 15.31 100 LEU B C 1
ATOM 1457 O O . LEU B 1 70 ? 29.693 3.248 9.753 1.00 16.04 100 LEU B O 1
ATOM 1462 N N . LEU B 1 71 ? 28.620 1.314 9.317 1.00 14.27 101 LEU B N 1
ATOM 1463 C CA . LEU B 1 71 ? 29.831 0.528 9.105 1.00 15.74 101 LEU B CA 1
ATOM 1464 C C . LEU B 1 71 ? 29.807 -0.113 7.722 1.00 16.09 101 LEU B C 1
ATOM 1465 O O . LEU B 1 71 ? 29.406 -1.268 7.573 1.00 15.67 101 LEU B O 1
ATOM 1470 N N . PRO B 1 72 ? 30.222 0.644 6.696 1.00 18.82 102 PRO B N 1
ATOM 1471 C CA . PRO B 1 72 ? 30.239 0.104 5.334 1.00 26.80 102 PRO B CA 1
ATOM 1472 C C . PRO B 1 72 ? 31.155 -1.109 5.214 1.00 16.48 102 PRO B C 1
ATOM 1473 O O . PRO B 1 72 ? 32.108 -1.230 5.985 1.00 14.81 102 PRO B O 1
ATOM 1477 N N . PRO B 1 73 ? 30.869 -2.006 4.259 1.00 18.09 103 PRO B N 1
ATOM 1478 C CA . PRO B 1 73 ? 31.698 -3.203 4.094 1.00 17.57 103 PRO B CA 1
ATOM 1479 C C . PRO B 1 73 ? 33.129 -2.860 3.698 1.00 19.39 103 PRO B C 1
ATOM 1480 O O . PRO B 1 73 ? 33.347 -1.885 2.978 1.00 18.59 103 PRO B O 1
ATOM 1484 N N . LYS B 1 74 ? 34.084 -3.647 4.184 1.00 15.95 104 LYS B N 1
ATOM 1485 C CA . LYS B 1 74 ? 35.483 -3.499 3.803 1.00 16.09 104 LYS B CA 1
ATOM 1486 C C . LYS B 1 74 ? 35.993 -2.088 4.065 1.00 19.57 104 LYS B C 1
ATOM 1487 O O . LYS B 1 74 ? 36.793 -1.550 3.295 1.00 20.46 104 LYS B O 1
ATOM 1493 N N . GLN B 1 75 ? 35.506 -1.495 5.150 1.00 21.83 105 GLN B N 1
ATOM 1494 C CA . GLN B 1 75 ? 35.946 -0.176 5.583 1.00 20.55 105 GLN B CA 1
ATOM 1495 C C . GLN B 1 75 ? 36.106 -0.141 7.090 1.00 17.69 105 GLN B C 1
ATOM 1496 O O . GLN B 1 75 ? 35.581 -0.994 7.807 1.00 16.74 105 GLN B O 1
ATOM 1502 N N . LYS B 1 76 ? 36.842 0.858 7.559 1.00 17.74 106 LYS B N 1
ATOM 1503 C CA . LYS B 1 76 ? 37.032 1.078 8.981 1.00 14.37 106 LYS B CA 1
ATOM 1504 C C . LYS B 1 76 ? 36.500 2.458 9.336 1.00 13.91 106 LYS B C 1
ATOM 1505 O O . LYS B 1 76 ? 36.519 3.369 8.506 1.00 16.87 106 LYS B O 1
ATOM 1511 N N . ILE B 1 77 ? 36.018 2.597 10.566 1.00 12.35 107 ILE B N 1
ATOM 1512 C CA . ILE B 1 77 ? 35.494 3.863 11.064 1.00 14.24 107 ILE B CA 1
ATOM 1513 C C . ILE B 1 77 ? 36.175 4.206 12.378 1.00 11.28 107 ILE B C 1
ATOM 1514 O O . ILE B 1 77 ? 36.302 3.357 13.263 1.00 11.20 107 ILE B O 1
ATOM 1519 N N . THR B 1 78 ? 36.596 5.459 12.498 1.00 12.23 108 THR B N 1
ATOM 1520 C CA . THR B 1 78 ? 37.209 5.958 13.720 1.00 10.52 108 THR B CA 1
ATOM 1521 C C . THR B 1 78 ? 36.240 6.750 14.563 1.00 11.92 108 THR B C 1
ATOM 1522 O O . THR B 1 78 ? 35.657 7.730 14.093 1.00 14.45 108 THR B O 1
ATOM 1526 N N . LEU B 1 79 ? 36.075 6.324 15.808 1.00 8.70 109 LEU B N 1
ATOM 1527 C CA . LEU B 1 79 ? 35.445 7.159 16.815 1.00 8.73 109 LEU B CA 1
ATOM 1528 C C . LEU B 1 79 ? 36.574 7.780 17.625 1.00 11.86 109 LEU B C 1
ATOM 1529 O O . LEU B 1 79 ? 37.315 7.071 18.304 1.00 9.81 109 LEU B O 1
ATOM 1534 N N . ALA B 1 80 ? 36.716 9.099 17.538 1.00 10.26 110 ALA B N 1
ATOM 1535 C CA . ALA B 1 80 ? 37.823 9.795 18.188 1.00 10.38 110 ALA B CA 1
ATOM 1536 C C . ALA B 1 80 ? 37.391 11.204 18.566 1.00 10.94 110 ALA B C 1
ATOM 1537 O O . ALA B 1 80 ? 36.407 11.710 18.025 1.00 12.85 110 ALA B O 1
ATOM 1539 N N . PRO B 1 81 ? 38.113 11.838 19.505 1.00 11.59 111 PRO B N 1
ATOM 1540 C CA . PRO B 1 81 ? 37.765 13.208 19.895 1.00 14.98 111 PRO B CA 1
ATOM 1541 C C . PRO B 1 81 ? 37.622 14.134 18.690 1.00 15.34 111 PRO B C 1
ATOM 1542 O O . PRO B 1 81 ? 38.488 14.144 17.817 1.00 18.18 111 PRO B O 1
ATOM 1546 N N . GLY B 1 82 ? 36.532 14.892 18.651 1.00 16.33 112 GLY B N 1
ATOM 1547 C CA . GLY B 1 82 ? 36.273 15.818 17.562 1.00 22.64 112 GLY B CA 1
ATOM 1548 C C . GLY B 1 82 ? 35.419 15.219 16.457 1.00 15.34 112 GLY B C 1
ATOM 1549 O O . GLY B 1 82 ? 34.926 15.942 15.589 1.00 22.81 112 GLY B O 1
ATOM 1550 N N . GLY B 1 83 ? 35.239 13.902 16.494 1.00 15.89 113 GLY B N 1
ATOM 1551 C CA . GLY B 1 83 ? 34.459 13.198 15.491 1.00 18.60 113 GLY B CA 1
ATOM 1552 C C . GLY B 1 83 ? 33.381 12.352 16.134 1.00 15.68 113 GLY B C 1
ATOM 1553 O O . GLY B 1 83 ? 32.971 12.616 17.266 1.00 16.14 113 GLY B O 1
ATOM 1554 N N . ALA B 1 84 ? 32.917 11.339 15.409 1.00 15.04 114 ALA B N 1
ATOM 1555 C CA . ALA B 1 84 ? 31.902 10.424 15.922 1.00 16.64 114 ALA B CA 1
ATOM 1556 C C . ALA B 1 84 ? 32.368 9.773 17.220 1.00 14.02 114 ALA B C 1
ATOM 1557 O O . ALA B 1 84 ? 33.557 9.516 17.409 1.00 14.62 114 ALA B O 1
ATOM 1559 N N . TYR B 1 85 ? 31.429 9.538 18.128 1.00 11.08 115 TYR B N 1
ATOM 1560 C CA . TYR B 1 85 ? 31.751 8.991 19.436 1.00 10.48 115 TYR B CA 1
ATOM 1561 C C . TYR B 1 85 ? 30.469 8.550 20.125 1.00 12.73 115 TYR B C 1
ATOM 1562 O O . TYR B 1 85 ? 29.372 8.798 19.621 1.00 12.68 115 TYR B O 1
ATOM 1571 N N . VAL B 1 86 ? 30.616 7.889 21.268 1.00 11.04 116 VAL B N 1
ATOM 1572 C CA . VAL B 1 86 ? 29.477 7.543 22.106 1.00 11.61 116 VAL B CA 1
ATOM 1573 C C . VAL B 1 86 ? 29.563 8.338 23.399 1.00 12.88 116 VAL B C 1
ATOM 1574 O O . VAL B 1 86 ? 30.572 8.286 24.102 1.00 13.19 116 VAL B O 1
ATOM 1578 N N . ALA B 1 87 ? 28.501 9.078 23.702 1.00 13.98 117 ALA B N 1
ATOM 1579 C CA . ALA B 1 87 ? 28.429 9.829 24.944 1.00 16.50 117 ALA B CA 1
ATOM 1580 C C . ALA B 1 87 ? 27.955 8.926 26.069 1.00 16.37 117 ALA B C 1
ATOM 1581 O O . ALA B 1 87 ? 26.935 8.251 25.941 1.00 16.60 117 ALA B O 1
ATOM 1583 N N . LEU B 1 88 ? 28.716 8.906 27.159 1.00 16.77 118 LEU B N 1
ATOM 1584 C CA . LEU B 1 88 ? 28.351 8.163 28.362 1.00 18.09 118 LEU B CA 1
ATOM 1585 C C . LEU B 1 88 ? 27.899 9.163 29.422 1.00 20.49 118 LEU B C 1
ATOM 1586 O O . LEU B 1 88 ? 28.705 9.945 29.920 1.00 22.65 118 LEU B O 1
ATOM 1591 N N . LEU B 1 89 ? 26.612 9.147 29.749 1.00 22.06 119 LEU B N 1
ATOM 1592 C CA . LEU B 1 89 ? 26.031 10.161 30.625 1.00 28.22 119 LEU B CA 1
ATOM 1593 C C . LEU B 1 89 ? 25.790 9.621 32.043 1.00 35.46 119 LEU B C 1
ATOM 1594 O O . LEU B 1 89 ? 25.512 8.438 32.230 1.00 38.31 119 LEU B O 1
ATOM 1599 N N . ASP B 1 90 ? 25.910 10.505 33.030 1.00 47.05 120 ASP B N 1
ATOM 1600 C CA . ASP B 1 90 ? 25.561 10.198 34.419 1.00 45.32 120 ASP B CA 1
ATOM 1601 C C . ASP B 1 90 ? 26.359 9.050 35.040 1.00 44.87 120 ASP B C 1
ATOM 1602 O O . ASP B 1 90 ? 25.793 8.019 35.409 1.00 45.15 120 ASP B O 1
ATOM 1607 N N . ALA B 1 91 ? 27.674 9.226 35.129 1.00 44.46 121 ALA B N 1
ATOM 1608 C CA . ALA B 1 91 ? 28.535 8.333 35.903 1.00 44.69 121 ALA B CA 1
ATOM 1609 C C . ALA B 1 91 ? 27.986 8.082 37.310 1.00 51.07 121 ALA B C 1
ATOM 1610 O O . ALA B 1 91 ? 27.566 9.014 37.994 1.00 49.17 121 ALA B O 1
ATOM 1612 N N . LYS B 1 92 ? 27.990 6.820 37.729 1.00 47.01 122 LYS B N 1
ATOM 1613 C CA . LYS B 1 92 ? 27.508 6.436 39.055 1.00 55.23 122 LYS B CA 1
ATOM 1614 C C . LYS B 1 92 ? 28.590 6.673 40.109 1.00 55.21 122 LYS B C 1
ATOM 1615 O O . LYS B 1 92 ? 28.293 6.854 41.292 1.00 54.49 122 LYS B O 1
ATOM 1621 N N . LYS B 1 93 ? 29.843 6.672 39.663 1.00 50.28 123 LYS B N 1
ATOM 1622 C CA . LYS B 1 93 ? 30.997 6.910 40.527 1.00 55.08 123 LYS B CA 1
ATOM 1623 C C . LYS B 1 93 ? 32.152 7.577 39.798 1.00 51.39 123 LYS B C 1
ATOM 1624 O O . LYS B 1 93 ? 32.195 7.608 38.569 1.00 48.76 123 LYS B O 1
ATOM 1630 N N . HIS B 1 94 ? 33.084 8.116 40.578 1.00 54.02 124 HIS B N 1
ATOM 1631 C CA . HIS B 1 94 ? 34.271 8.758 40.030 1.00 64.35 124 HIS B CA 1
ATOM 1632 C C . HIS B 1 94 ? 35.174 7.745 39.333 1.00 59.57 124 HIS B C 1
ATOM 1633 O O . HIS B 1 94 ? 35.509 6.707 39.907 1.00 62.55 124 HIS B O 1
ATOM 1640 N N . LEU B 1 95 ? 35.567 8.046 38.098 1.00 64.59 125 LEU B N 1
ATOM 1641 C CA . LEU B 1 95 ? 36.440 7.155 37.341 1.00 62.66 125 LEU B CA 1
ATOM 1642 C C . LEU B 1 95 ? 37.922 7.297 37.685 1.00 57.80 125 LEU B C 1
ATOM 1643 O O . LEU B 1 95 ? 38.458 8.405 37.735 1.00 73.19 125 LEU B O 1
ATOM 1648 N N . GLU B 1 96 ? 38.566 6.158 37.926 1.00 49.85 126 GLU B N 1
ATOM 1649 C CA . GLU B 1 96 ? 40.021 6.064 38.059 1.00 54.23 126 GLU B CA 1
ATOM 1650 C C . GLU B 1 96 ? 40.639 5.255 36.913 1.00 53.13 126 GLU B C 1
ATOM 1651 O O . GLU B 1 96 ? 40.103 4.223 36.513 1.00 47.11 126 GLU B O 1
ATOM 1657 N N . VAL B 1 97 ? 41.758 5.745 36.387 1.00 53.22 127 VAL B N 1
ATOM 1658 C CA . VAL B 1 97 ? 42.368 5.232 35.160 1.00 59.78 127 VAL B CA 1
ATOM 1659 C C . VAL B 1 97 ? 42.647 3.733 35.188 1.00 64.35 127 VAL B C 1
ATOM 1660 O O . VAL B 1 97 ? 42.393 3.035 34.206 1.00 68.10 127 VAL B O 1
ATOM 1664 N N . GLY B 1 98 ? 43.180 3.243 36.302 1.00 50.39 128 GLY B N 1
ATOM 1665 C CA . GLY B 1 98 ? 43.565 1.849 36.411 1.00 60.03 128 GLY B CA 1
ATOM 1666 C C . GLY B 1 98 ? 42.368 0.935 36.247 1.00 61.72 128 GLY B C 1
ATOM 1667 O O . GLY B 1 98 ? 42.512 -0.253 35.955 1.00 63.82 128 GLY B O 1
ATOM 1668 N N . TRP B 1 99 ? 41.178 1.497 36.429 1.00 46.46 129 TRP B N 1
ATOM 1669 C CA . TRP B 1 99 ? 39.955 0.729 36.312 1.00 44.71 129 TRP B CA 1
ATOM 1670 C C . TRP B 1 99 ? 39.693 0.577 34.826 1.00 62.55 129 TRP B C 1
ATOM 1671 O O . TRP B 1 99 ? 40.184 1.370 34.025 1.00 48.09 129 TRP B O 1
ATOM 1682 N N . GLY B 1 100 ? 38.943 -0.448 34.452 1.00 48.80 130 GLY B N 1
ATOM 1683 C CA . GLY B 1 100 ? 38.507 -0.593 33.079 1.00 20.39 130 GLY B CA 1
ATOM 1684 C C . GLY B 1 100 ? 37.022 -0.323 33.138 1.00 41.19 130 GLY B C 1
ATOM 1685 O O . GLY B 1 100 ? 36.480 -0.143 34.229 1.00 32.04 130 GLY B O 1
ATOM 1686 N N . LEU B 1 101 ? 36.359 -0.280 31.990 1.00 20.29 131 LEU B N 1
ATOM 1687 C CA . LEU B 1 101 ? 34.919 -0.083 31.983 1.00 21.20 131 LEU B CA 1
ATOM 1688 C C . LEU B 1 101 ? 34.299 -1.130 31.082 1.00 20.91 131 LEU B C 1
ATOM 1689 O O . LEU B 1 101 ? 34.548 -1.155 29.878 1.00 19.07 131 LEU B O 1
ATOM 1694 N N . GLU B 1 102 ? 33.483 -1.992 31.675 1.00 23.19 132 GLU B N 1
ATOM 1695 C CA . GLU B 1 102 ? 32.786 -3.010 30.913 1.00 23.40 132 GLU B CA 1
ATOM 1696 C C . GLU B 1 102 ? 31.616 -2.379 30.183 1.00 23.05 132 GLU B C 1
ATOM 1697 O O . GLU B 1 102 ? 30.839 -1.623 30.768 1.00 24.63 132 GLU B O 1
ATOM 1703 N N . MET B 1 103 ? 31.503 -2.695 28.899 1.00 21.40 133 MET B N 1
ATOM 1704 C CA . MET B 1 103 ? 30.434 -2.175 28.064 1.00 21.17 133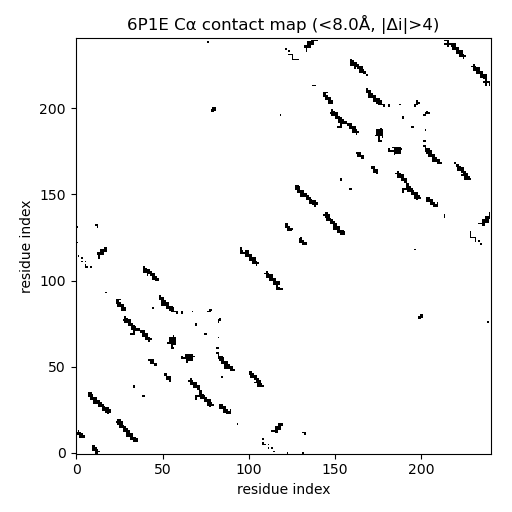 MET B CA 1
ATOM 1705 C C . MET B 1 103 ? 29.984 -3.275 27.123 1.00 20.96 133 MET B C 1
ATOM 1706 O O . MET B 1 103 ? 30.748 -4.193 26.825 1.00 20.42 133 MET B O 1
ATOM 1711 N N . THR B 1 104 ? 28.752 -3.167 26.642 1.00 21.71 134 THR B N 1
ATOM 1712 C CA . THR B 1 104 ? 28.263 -4.058 25.606 1.00 21.43 134 THR B CA 1
ATOM 1713 C C . THR B 1 104 ? 27.920 -3.223 24.387 1.00 20.11 134 THR B C 1
ATOM 1714 O O . THR B 1 104 ? 27.092 -2.316 24.456 1.00 21.03 134 THR B O 1
ATOM 1718 N N . LEU B 1 105 ? 28.573 -3.530 23.273 1.00 18.54 135 LEU B N 1
ATOM 1719 C CA . LEU B 1 105 ? 28.260 -2.887 22.008 1.00 17.84 135 LEU B CA 1
ATOM 1720 C C . LEU B 1 105 ? 27.253 -3.753 21.274 1.00 20.15 135 LEU B C 1
ATOM 1721 O O . LEU B 1 105 ? 27.400 -4.973 21.224 1.00 18.78 135 LEU B O 1
ATOM 1726 N N . VAL B 1 106 ? 26.234 -3.117 20.710 1.00 19.16 136 VAL B N 1
ATOM 1727 C CA . VAL B 1 106 ? 25.180 -3.828 20.003 1.00 19.98 136 VAL B CA 1
ATOM 1728 C C . VAL B 1 106 ? 25.198 -3.431 18.536 1.00 19.38 136 VAL B C 1
ATOM 1729 O O . VAL B 1 106 ? 24.960 -2.273 18.191 1.00 19.81 136 VAL B O 1
ATOM 1733 N N . PHE B 1 107 ? 25.505 -4.401 17.682 1.00 18.94 137 PHE B N 1
ATOM 1734 C CA . PHE B 1 107 ? 25.521 -4.194 16.241 1.00 18.91 137 PHE B CA 1
ATOM 1735 C C . PHE B 1 107 ? 24.259 -4.792 15.633 1.00 19.95 137 PHE B C 1
ATOM 1736 O O . PHE B 1 107 ? 23.810 -5.856 16.059 1.00 20.44 137 PHE B O 1
ATOM 1744 N N . GLU B 1 108 ? 23.685 -4.105 14.649 1.00 20.66 138 GLU B N 1
ATOM 1745 C CA . GLU B 1 108 ? 22.411 -4.526 14.064 1.00 21.85 138 GLU B CA 1
ATOM 1746 C C . GLU B 1 108 ? 22.452 -5.961 13.540 1.00 21.81 138 GLU B C 1
ATOM 1747 O O . GLU B 1 108 ? 21.515 -6.730 13.757 1.00 22.70 138 GLU B O 1
ATOM 1753 N N . LYS B 1 109 ? 23.528 -6.309 12.840 1.00 21.29 139 LYS B N 1
ATOM 1754 C CA . LYS B 1 109 ? 23.657 -7.630 12.226 1.00 21.84 139 LYS B CA 1
ATOM 1755 C C . LYS B 1 109 ? 24.539 -8.577 13.047 1.00 24.97 139 LYS B C 1
ATOM 1756 O O . LYS B 1 109 ? 24.177 -9.730 13.271 1.00 24.97 139 LYS B O 1
ATOM 1762 N N . ALA B 1 110 ? 25.691 -8.085 13.494 1.00 20.91 140 ALA B N 1
ATOM 1763 C CA . ALA B 1 110 ? 26.685 -8.936 14.147 1.00 20.97 140 ALA B CA 1
ATOM 1764 C C . ALA B 1 110 ? 26.302 -9.320 15.577 1.00 31.87 140 ALA B C 1
ATOM 1765 O O . ALA B 1 110 ? 26.852 -10.266 16.139 1.00 22.07 140 ALA B O 1
ATOM 1767 N N . GLY B 1 111 ? 25.352 -8.594 16.155 1.00 19.72 141 GLY B N 1
ATOM 1768 C CA . GLY B 1 111 ? 24.891 -8.865 17.504 1.00 24.42 141 GLY B CA 1
ATOM 1769 C C . GLY B 1 111 ? 25.717 -8.154 18.558 1.00 18.96 141 GLY B C 1
ATOM 1770 O O . GLY B 1 111 ? 26.333 -7.123 18.282 1.00 19.75 141 GLY B O 1
ATOM 1771 N N . GLU B 1 112 ? 25.724 -8.708 19.767 1.00 20.37 142 GLU B N 1
ATOM 1772 C CA . GLU B 1 112 ? 26.336 -8.052 20.919 1.00 19.84 142 GLU B CA 1
ATOM 1773 C C . GLU B 1 112 ? 27.753 -8.557 21.196 1.00 17.94 142 GLU B C 1
ATOM 1774 O O . GLU B 1 112 ? 28.063 -9.728 20.970 1.00 19.89 142 GLU B O 1
ATOM 1780 N N . VAL B 1 113 ? 28.610 -7.659 21.672 1.00 1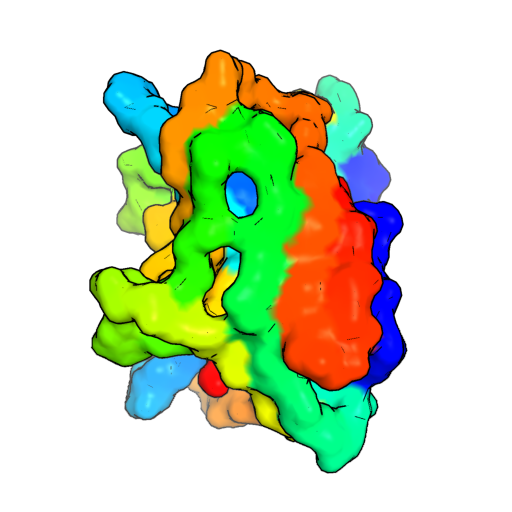7.49 143 VAL B N 1
ATOM 1781 C CA . VAL B 1 113 ? 29.943 -8.033 22.127 1.00 15.80 143 VAL B CA 1
ATOM 1782 C C . VAL B 1 113 ? 30.270 -7.258 23.401 1.00 16.45 143 VAL B C 1
ATOM 1783 O O . VAL B 1 113 ? 30.063 -6.047 23.473 1.00 16.92 143 VAL B O 1
ATOM 1787 N N . VAL B 1 114 ? 30.740 -7.969 24.420 1.00 19.07 144 VAL B N 1
ATOM 1788 C CA . VAL B 1 114 ? 31.155 -7.333 25.664 1.00 18.65 144 VAL B CA 1
ATOM 1789 C C . VAL B 1 114 ? 32.624 -6.955 25.564 1.00 19.01 144 VAL B C 1
ATOM 1790 O O . VAL B 1 114 ? 33.462 -7.771 25.171 1.00 20.01 144 VAL B O 1
ATOM 1794 N N . ILE B 1 115 ? 32.929 -5.716 25.933 1.00 19.81 145 ILE B N 1
ATOM 1795 C CA . ILE B 1 115 ? 34.286 -5.203 25.853 1.00 17.99 145 ILE B CA 1
ATOM 1796 C C . ILE B 1 115 ? 34.702 -4.604 27.184 1.00 17.17 145 ILE B C 1
ATOM 1797 O O . ILE B 1 115 ? 33.863 -4.321 28.038 1.00 19.41 145 ILE B O 1
ATOM 1802 N N . ASP B 1 116 ? 36.005 -4.419 27.345 1.00 17.61 146 ASP B N 1
ATOM 1803 C CA . ASP B 1 116 ? 36.551 -3.701 28.483 1.00 17.03 146 ASP B CA 1
ATOM 1804 C C . ASP B 1 116 ? 37.285 -2.487 27.937 1.00 16.66 146 ASP B C 1
ATOM 1805 O O . ASP B 1 116 ? 38.337 -2.616 27.312 1.00 20.77 146 ASP B O 1
ATOM 1810 N N . ALA B 1 117 ? 36.710 -1.309 28.151 1.00 16.05 147 ALA B N 1
ATOM 1811 C CA . ALA B 1 117 ? 37.278 -0.081 27.619 1.00 15.43 147 ALA B CA 1
ATOM 1812 C C . ALA B 1 117 ? 38.318 0.471 28.577 1.00 19.81 147 ALA B C 1
ATOM 1813 O O . ALA B 1 117 ? 38.109 0.514 29.787 1.00 21.17 147 ALA B O 1
ATOM 1815 N N . ALA B 1 118 ? 39.451 0.879 28.028 1.00 14.97 148 ALA B N 1
ATOM 1816 C CA . ALA B 1 118 ? 40.508 1.449 28.841 1.00 16.06 148 ALA B CA 1
ATOM 1817 C C . ALA B 1 118 ? 40.201 2.929 29.116 1.00 17.75 148 ALA B C 1
ATOM 1818 O O . ALA B 1 118 ? 39.583 3.601 28.291 1.00 16.18 148 ALA B O 1
ATOM 1820 N N . ILE B 1 119 ? 40.614 3.430 30.278 1.00 19.92 149 ILE B N 1
ATOM 1821 C CA . ILE B 1 119 ? 40.208 4.767 30.714 1.00 19.12 149 ILE B CA 1
ATOM 1822 C C . ILE B 1 119 ? 41.325 5.814 30.695 1.00 19.66 149 ILE B C 1
ATOM 1823 O O . ILE B 1 119 ? 42.370 5.637 31.316 1.00 21.08 149 ILE B O 1
ATOM 1828 N N . ASP B 1 120 ? 41.083 6.890 29.946 1.00 19.71 150 ASP B N 1
ATOM 1829 C CA . ASP B 1 120 ? 41.927 8.088 29.938 1.00 20.88 150 ASP B CA 1
ATOM 1830 C C . ASP B 1 120 ? 41.330 9.153 30.870 1.00 25.48 150 ASP B C 1
ATOM 1831 O O . ASP B 1 120 ? 40.261 9.679 30.568 1.00 25.02 150 ASP B O 1
ATOM 1836 N N . ALA B 1 121 ? 41.992 9.479 31.981 1.00 34.79 151 ALA B N 1
ATOM 1837 C CA . ALA B 1 121 ? 41.471 10.492 32.915 1.00 37.06 151 ALA B CA 1
ATOM 1838 C C . ALA B 1 121 ? 42.218 11.842 33.077 1.00 65.05 151 ALA B C 1
ATOM 1839 O O . ALA B 1 121 ? 41.561 12.822 33.420 1.00 80.31 151 ALA B O 1
ATOM 1841 N N . PRO B 1 122 ? 43.557 11.909 32.864 1.00 62.50 152 PRO B N 1
ATOM 1842 C CA . PRO B 1 122 ? 44.349 13.110 33.203 1.00 69.91 152 PRO B CA 1
ATOM 1843 C C . PRO B 1 122 ? 43.629 14.465 33.250 1.00 53.41 152 PRO B C 1
ATOM 1844 O O . PRO B 1 122 ? 43.757 15.160 34.260 1.00 75.11 152 PRO B O 1
#

Organism: NCBI:txid622637

InterPro domains:
  IPR007410 Putative lipoprotein LpqE-like [PF04314] (10-118)
  IPR036182 Copper chaperone PCuAC superfamily [G3DSA:2.60.40.1890] (15-121)
  IPR036182 Copper chaperone PCuAC superfamily [SSF110087] (3-122)
  IPR058248 Putative lipoprotein Lxx21020-like [PTHR36302] (6-121)

Sequence (241 aa):
MHEYDVGKLKVEHPWLRAPADGEKNASFYAFIHNNGDTPDKLVAVKVEKFGSAVIHGDAKNLALEAPVLLPPKQKITLAPGGAYVALLDAKKHLEVGWGLEMTLVFEKAGEVVVIDAAIDAMHEYDVGKLKVEHPWLRAPADGEKNASFYAFIHNNGDDTPDKLVAVKVEKFGSAVIHGDAKNLALEAPVLLPPKQKITLAPGGAYVALLDAKKHLEVGWGLEMTLVFEKAGEVVIDAAIDAP

Radius of gyration: 17.71 Å; Cα contacts (8 Å, |Δi|>4): 662; chains: 2; bounding box: 44×36×43 Å

Nearest PDB structures (foldseek):
  6p17-assembly1_B  TM=9.919E-01  e=3.595E-21  Methylocystis sp. ATCC 49242
  6p1g-assembly2_B  TM=9.462E-01  e=2.085E-14  Methylosinus trichosporium OB3b
  6p1f-assembly1_A  TM=9.018E-01  e=5.228E-13  Methylosinus trichosporium OB3b
  3zja-assembly1_A  TM=8.546E-01  e=5.119E-08  Streptomyces lividans
  2k70-assembly1_A  TM=7.627E-01  e=1.986E-05  Thermus thermophilus HB8

Foldseek 3Di:
DDWDDFDQKIKAQKAKEQDPPVFHKIWIWIKMFAAAQAKKWFQAKFFDQFPGKFWQQDFVDSVDGDINIHHHGDMDTGDPSGTIMMGHHGNDHDDQVQFGWMWTQMPPRGIDIDGHHYDD/DQWDDFDQKIWGRKAKEFADPPFFKIWIWTKMFAAAQAKKKFDAKFFDQFPGKFWQQAFVDSVDGDINIGHHRDMDTGDPSGTIMMGGGGNDGDDQVAWTWMWTQMPPRGIDIDTHGYHYD

Solvent-accessible surface area: 12468 Å² total; per-residue (Å²): 48,91,59,43,101,28,66,146,8,67,0,3,11,3,7,0,88,23,15,79,91,81,106,131,66,4,26,0,15,0,7,0,20,2,79,7,117,91,84,10,85,0,55,38,10,108,20,153,113,3,46,54,25,30,13,21,14,46,75,202,77,60,85,90,120,19,49,1,101,1,39,49,145,100,61,44,23,0,4,13,77,20,5,52,0,11,0,59,94,13,132,172,147,9,117,56,74,198,19,3,117,2,22,0,29,3,104,161,32,26,103,17,88,3,50,0,31,2,31,102,121,63,46,38,92,19,67,143,6,78,0,8,5,4,7,0,82,9,30,70,148,84,102,144,72,2,23,0,15,0,8,0,32,4,67,4,113,89,83,9,80,0,66,38,12,106,18,135,122,3,50,52,22,32,8,21,17,51,65,188,77,49,98,104,128,23,56,1,101,2,43,48,143,101,71,46,21,0,3,17,78,17,6,48,0,9,0,63,86,24,130,155,146,17,92,47,79,122,40,4,111,2,22,0,27,3,95,152,31,28,101,18,84,3,80,0,26,1,19,41,152

Secondary structure (DSSP, 8-state):
--EEEETTEEEEEEEEEPP-TT---EEEEEEEEE-SSS-EEEEEEE-TTEEEEEEE--TT-TTS-B-EEE-TTEEEEE-TTSSEEEEEEESSPPPTTT-EEEEEEETTTEEEEEEEEEE-/--EEEETTEEEEEEEEEPPPTT---EEEEEEEEE-SSS-EEEEEEE-SSEEEEEEE--TT-TTS-B-EEE-TTEEEEE-TTSSEEEEEEESS---TTSEEEEEEEETTTEEEEEEEEEE--